Protein AF-A0A8D8CRL9-F1 (afdb_monomer_lite)

Foldseek 3Di:
DDDPDWDFAQQPLGGDTADPPFDKDFDDLDPQQCVLSVGPSDHRGIHTCQQFDPVQWDDDPPDDTDGHPPTGRPHDQAAAPPPSHSDPAKDAADQDDDPDPLHHHQVLCCVQPVDHDDCVVVVHGRIHHPVRSVVSVVSSVVVVVVVVVVVVVVVVVVVVVVVVVVVVVVVVVPDPPVPPPPDDDDDDDDDDDDDDDDDDDDDDDDDDDDWDDDPQKTWPDWDDDDVQWIWTWIARPVVRDIDIDIDGRPPPPPDPDDDDDDDPDDDPPPDDDDDDPDDDDDD

Radius of gyration: 38.9 Å; chains: 1; bounding box: 100×61×105 Å

Organism: Culex pipiens (NCBI:txid7175)

Structure (mmCIF, N/CA/C/O backbone):
data_AF-A0A8D8CRL9-F1
#
_entry.id   AF-A0A8D8CRL9-F1
#
loop_
_atom_site.group_PDB
_atom_site.id
_atom_site.type_symbol
_atom_site.label_atom_id
_atom_site.label_alt_id
_atom_site.label_comp_id
_atom_site.label_asym_id
_atom_site.label_entity_id
_atom_site.label_seq_id
_atom_site.pdbx_PDB_ins_code
_atom_site.Cartn_x
_atom_site.Cartn_y
_atom_site.Cartn_z
_atom_site.occupancy
_atom_site.B_iso_or_equiv
_atom_site.auth_seq_id
_atom_site.auth_comp_id
_atom_site.auth_asym_id
_atom_site.auth_atom_id
_atom_site.pdbx_PDB_model_num
ATOM 1 N N . MET A 1 1 ? 20.852 28.873 -11.846 1.00 48.50 1 MET A N 1
ATOM 2 C CA . MET A 1 1 ? 20.524 27.484 -11.454 1.00 48.50 1 MET A CA 1
ATOM 3 C C . MET A 1 1 ? 19.866 26.804 -12.644 1.00 48.50 1 MET A C 1
ATOM 5 O O . MET A 1 1 ? 18.730 27.129 -12.959 1.00 48.50 1 MET A O 1
ATOM 9 N N . GLU A 1 2 ? 20.579 25.937 -13.364 1.00 50.44 2 GLU A N 1
ATOM 10 C CA . GLU A 1 2 ? 19.983 25.173 -14.468 1.00 50.44 2 GLU A CA 1
ATOM 11 C C . GLU A 1 2 ? 19.022 24.119 -13.910 1.00 50.44 2 GLU A C 1
ATOM 13 O O . GLU A 1 2 ? 19.414 23.243 -13.135 1.00 50.44 2 GLU A O 1
ATOM 18 N N . SER A 1 3 ? 17.752 24.206 -14.303 1.00 54.75 3 SER A N 1
ATOM 19 C CA . SER A 1 3 ? 16.759 23.170 -14.030 1.00 54.75 3 SER A CA 1
ATOM 20 C C . SER A 1 3 ? 17.184 21.883 -14.742 1.00 54.75 3 SER A C 1
ATOM 22 O O . SER A 1 3 ? 17.096 21.773 -15.967 1.00 54.75 3 SER A O 1
ATOM 24 N N . LYS A 1 4 ? 17.693 20.904 -13.982 1.00 71.19 4 LYS A N 1
ATOM 25 C CA . LYS A 1 4 ? 17.972 19.562 -14.503 1.00 71.19 4 LYS A CA 1
ATOM 26 C C . LYS A 1 4 ? 16.639 18.933 -14.905 1.00 71.19 4 LYS A C 1
ATOM 28 O O . LYS A 1 4 ? 15.893 18.462 -14.052 1.00 71.19 4 LYS A O 1
ATOM 33 N N . LYS A 1 5 ? 16.343 18.920 -16.208 1.00 77.75 5 LYS A N 1
ATOM 34 C CA . LYS A 1 5 ? 15.231 18.139 -16.757 1.00 77.75 5 LYS A CA 1
ATOM 35 C C . LYS A 1 5 ? 15.506 16.660 -16.493 1.00 77.75 5 LYS A C 1
ATOM 37 O O . LYS A 1 5 ? 16.460 16.097 -17.027 1.00 77.75 5 LYS A O 1
ATOM 42 N N . TRP A 1 6 ? 14.688 16.059 -15.641 1.00 81.12 6 TRP A N 1
ATOM 43 C CA . TRP A 1 6 ? 14.705 14.625 -15.389 1.00 81.12 6 TRP A CA 1
ATOM 44 C C . TRP A 1 6 ? 13.990 13.902 -16.527 1.00 81.12 6 TRP A C 1
ATOM 46 O O . TRP A 1 6 ? 12.922 14.329 -16.966 1.00 81.12 6 TRP A O 1
ATOM 56 N N . LEU A 1 7 ? 14.590 12.814 -17.004 1.00 88.50 7 LEU A N 1
ATOM 57 C CA . LEU A 1 7 ? 13.955 11.908 -17.950 1.00 88.50 7 LEU A CA 1
ATOM 58 C C . LEU A 1 7 ? 13.177 10.860 -17.148 1.00 88.50 7 LEU A C 1
ATOM 60 O O . LEU A 1 7 ? 13.727 10.278 -16.216 1.00 88.50 7 LEU A O 1
ATOM 64 N N . TYR A 1 8 ? 11.914 10.619 -17.488 1.00 88.06 8 TYR A N 1
ATOM 65 C CA . TYR A 1 8 ? 11.072 9.635 -16.803 1.00 88.06 8 TYR A CA 1
ATOM 66 C C . TYR A 1 8 ? 10.771 8.455 -17.717 1.00 88.06 8 TYR A C 1
ATOM 68 O O . TYR A 1 8 ? 10.647 8.615 -18.931 1.00 88.06 8 TYR A O 1
ATOM 76 N N . CYS A 1 9 ? 10.665 7.268 -17.121 1.00 89.38 9 CYS A N 1
ATOM 77 C CA . CYS A 1 9 ? 10.217 6.085 -17.838 1.00 89.38 9 CYS A CA 1
ATOM 78 C C . CYS A 1 9 ? 8.745 6.234 -18.236 1.00 89.38 9 CYS A C 1
ATOM 80 O O . CYS A 1 9 ? 7.920 6.705 -17.461 1.00 89.38 9 CYS A O 1
ATOM 82 N N . SER A 1 10 ? 8.420 5.789 -19.440 1.00 89.38 10 SER A N 1
ATOM 83 C CA . SER A 1 10 ? 7.088 5.882 -20.027 1.00 89.38 10 SER A CA 1
ATOM 84 C C . SER A 1 10 ? 6.162 4.718 -19.678 1.00 89.38 10 SER A C 1
ATOM 86 O O . SER A 1 10 ? 5.004 4.717 -20.087 1.00 89.38 10 SER A O 1
ATOM 88 N N . ALA A 1 11 ? 6.647 3.703 -18.962 1.00 87.62 11 ALA A N 1
ATOM 89 C CA . ALA A 1 11 ? 5.781 2.641 -18.466 1.00 87.62 11 ALA A CA 1
ATOM 90 C C . ALA A 1 11 ? 4.855 3.205 -17.382 1.00 87.62 11 ALA A C 1
ATOM 92 O O . ALA A 1 11 ? 5.337 3.858 -16.458 1.00 87.62 11 ALA A O 1
ATOM 93 N N . SER A 1 12 ? 3.551 2.919 -17.436 1.00 82.81 12 SER A N 1
ATOM 94 C CA . SER A 1 12 ? 2.577 3.513 -16.496 1.00 82.81 12 SER A CA 1
ATOM 95 C C . SER A 1 12 ? 2.884 3.205 -15.031 1.00 82.81 12 SER A C 1
ATOM 97 O O . SER A 1 12 ? 2.643 4.026 -14.148 1.00 82.81 12 SER A O 1
ATOM 99 N N . MET A 1 13 ? 3.475 2.037 -14.775 1.00 78.31 13 MET A N 1
ATOM 100 C CA . MET A 1 13 ? 3.873 1.592 -13.442 1.00 78.31 13 MET A CA 1
ATOM 101 C C . MET A 1 13 ? 5.324 1.954 -13.090 1.00 78.31 13 MET A C 1
ATOM 103 O O . MET A 1 13 ? 5.807 1.515 -12.053 1.00 78.31 13 MET A O 1
ATOM 107 N N . CYS A 1 14 ? 6.050 2.724 -13.912 1.00 84.31 14 CYS A N 1
ATOM 108 C CA . CYS A 1 14 ? 7.427 3.157 -13.648 1.00 84.31 14 CYS A CA 1
ATOM 109 C C . CYS A 1 14 ? 7.501 4.665 -13.395 1.00 84.31 14 CYS A C 1
ATOM 111 O O . CYS A 1 14 ? 7.662 5.453 -14.319 1.00 84.31 14 CYS A O 1
ATOM 113 N N . LYS A 1 15 ? 7.463 5.071 -12.126 1.00 80.12 15 LYS A N 1
ATOM 114 C CA . LYS A 1 15 ? 7.593 6.477 -11.720 1.00 80.12 15 LYS A CA 1
ATOM 115 C C . LYS A 1 15 ? 9.037 6.894 -11.455 1.00 80.12 15 LYS A C 1
ATOM 117 O O . LYS A 1 15 ? 9.296 8.060 -11.168 1.00 80.12 15 LYS A O 1
ATOM 122 N N . LEU A 1 16 ? 9.981 5.955 -11.526 1.00 78.00 16 LEU A N 1
ATOM 123 C CA . LEU A 1 16 ? 11.372 6.256 -11.229 1.00 78.00 16 LEU A CA 1
ATOM 124 C C . LEU A 1 16 ? 12.002 7.114 -12.339 1.00 78.00 16 LEU A C 1
ATOM 126 O O . LEU A 1 16 ? 11.874 6.775 -13.522 1.00 78.00 16 LEU A O 1
ATOM 130 N N . PRO A 1 17 ? 12.721 8.191 -11.969 1.00 85.75 17 PRO A N 1
ATOM 131 C CA . PRO A 1 17 ? 13.506 8.949 -12.925 1.00 85.75 17 PRO A CA 1
ATOM 132 C C . PRO A 1 17 ? 14.644 8.075 -13.461 1.00 85.75 17 PRO A C 1
ATOM 134 O O . PRO A 1 17 ? 15.244 7.285 -12.727 1.00 85.75 17 PRO A O 1
ATOM 137 N N . ILE A 1 18 ? 14.938 8.244 -14.744 1.00 88.75 18 ILE A N 1
ATOM 138 C CA . ILE A 1 18 ? 16.094 7.660 -15.415 1.00 88.75 18 ILE A CA 1
ATOM 139 C C . ILE A 1 18 ? 17.286 8.561 -15.102 1.00 88.75 18 ILE A C 1
ATOM 141 O O . ILE A 1 18 ? 17.303 9.744 -15.465 1.00 88.75 18 ILE A O 1
ATOM 145 N N . ARG A 1 19 ? 18.273 8.021 -14.385 1.00 88.06 19 ARG A N 1
ATOM 146 C CA . ARG A 1 19 ? 19.494 8.766 -14.048 1.00 88.06 19 ARG A CA 1
ATOM 147 C C . ARG A 1 19 ? 20.390 8.925 -15.280 1.00 88.06 19 ARG A C 1
ATOM 149 O O . ARG A 1 19 ? 20.249 8.204 -16.262 1.00 88.06 19 ARG A O 1
ATOM 156 N N . LYS A 1 20 ? 21.326 9.880 -15.242 1.00 85.44 20 LYS A N 1
ATOM 157 C CA . LYS A 1 20 ? 22.217 10.177 -16.386 1.00 85.44 20 LYS A CA 1
ATOM 158 C C . LYS A 1 20 ? 23.104 8.992 -16.790 1.00 85.44 20 LYS A C 1
ATOM 160 O O . LYS A 1 20 ? 23.492 8.900 -17.947 1.00 85.44 20 LYS A O 1
ATOM 165 N N . ASP A 1 21 ? 23.432 8.135 -15.836 1.00 87.38 21 ASP A N 1
ATOM 166 C CA . ASP A 1 21 ? 24.252 6.930 -15.962 1.00 87.38 21 ASP A CA 1
ATOM 167 C C . ASP A 1 21 ? 23.430 5.665 -16.259 1.00 87.38 21 ASP A C 1
ATOM 169 O O . ASP A 1 21 ? 23.991 4.609 -16.546 1.00 87.38 21 ASP A O 1
ATOM 173 N N . GLU A 1 22 ? 22.099 5.755 -16.227 1.00 88.19 22 GLU A N 1
ATOM 174 C CA . GLU A 1 22 ? 21.230 4.611 -16.461 1.00 88.19 22 GLU A CA 1
ATOM 175 C C . GLU A 1 22 ? 20.914 4.425 -17.941 1.00 88.19 22 GLU A C 1
ATOM 177 O O . GLU A 1 22 ? 20.589 5.361 -18.675 1.00 88.19 22 GLU A O 1
ATOM 182 N N . GLN A 1 23 ? 20.928 3.165 -18.373 1.00 90.75 23 GLN A N 1
ATOM 183 C CA . GLN A 1 23 ? 20.460 2.816 -19.703 1.00 90.75 23 GLN A CA 1
ATOM 184 C C . GLN A 1 23 ? 18.940 2.955 -19.806 1.00 90.75 23 GLN A C 1
ATOM 186 O O . GLN A 1 23 ? 18.175 2.550 -18.918 1.00 90.75 23 GLN A O 1
ATOM 191 N N . TYR A 1 24 ? 18.515 3.475 -20.950 1.00 92.56 24 TYR A N 1
ATOM 192 C CA . TYR A 1 24 ? 17.130 3.527 -21.375 1.00 92.56 24 TYR A CA 1
ATOM 193 C C . TYR A 1 24 ? 17.039 3.219 -22.864 1.00 92.56 24 TYR A C 1
ATOM 195 O O . TYR A 1 24 ? 17.984 3.425 -23.627 1.00 92.56 24 TYR A O 1
ATOM 203 N N . HIS A 1 25 ? 15.874 2.738 -23.273 1.00 91.06 25 HIS A N 1
ATOM 204 C CA . HIS A 1 25 ? 15.602 2.316 -24.636 1.00 91.06 25 HIS A CA 1
ATOM 205 C C . HIS A 1 25 ? 14.444 3.129 -25.177 1.00 91.06 25 HIS A C 1
ATOM 207 O O . HIS A 1 25 ? 13.452 3.351 -24.481 1.00 91.06 25 HIS A O 1
ATOM 213 N N . ARG A 1 26 ? 14.560 3.592 -26.421 1.00 88.25 26 ARG A N 1
ATOM 214 C CA . ARG A 1 26 ? 13.427 4.239 -27.081 1.00 88.25 26 ARG A CA 1
ATOM 215 C C . ARG A 1 26 ? 12.341 3.203 -27.309 1.00 88.25 26 ARG A C 1
ATOM 217 O O . ARG A 1 26 ? 12.612 2.096 -27.773 1.00 88.25 26 ARG A O 1
ATOM 224 N N . PHE A 1 27 ? 11.125 3.589 -26.968 1.00 78.25 27 PHE A N 1
ATOM 225 C CA . PHE A 1 27 ? 9.940 2.789 -27.167 1.00 78.25 27 PHE A CA 1
ATOM 226 C C . PHE A 1 27 ? 9.801 2.472 -28.658 1.00 78.25 27 PHE A C 1
ATOM 228 O O . PHE A 1 27 ? 9.584 3.363 -29.479 1.00 78.25 27 PHE A O 1
ATOM 235 N N . CYS A 1 28 ? 9.976 1.203 -29.027 1.00 71.38 28 CYS A N 1
ATOM 236 C CA . CYS A 1 28 ? 9.581 0.741 -30.349 1.00 71.38 28 CYS A CA 1
ATOM 237 C C . CYS A 1 28 ? 8.078 0.468 -30.277 1.00 71.38 28 CYS A C 1
ATOM 239 O O . CYS A 1 28 ? 7.641 -0.215 -29.355 1.00 71.38 28 CYS A O 1
ATOM 241 N N . ASN A 1 29 ? 7.288 1.037 -31.190 1.00 65.94 29 ASN A N 1
ATOM 242 C CA . ASN A 1 29 ? 5.818 1.029 -31.150 1.00 65.94 29 ASN A CA 1
ATOM 243 C C . ASN A 1 29 ? 5.208 -0.362 -31.455 1.00 65.94 29 ASN A C 1
ATOM 245 O O . ASN A 1 29 ? 4.293 -0.508 -32.258 1.00 65.94 29 ASN A O 1
ATOM 249 N N . LYS A 1 30 ? 5.785 -1.419 -30.878 1.00 77.25 30 LYS A N 1
ATOM 250 C CA . LYS A 1 30 ? 5.321 -2.798 -30.956 1.00 77.25 30 LYS A CA 1
ATOM 251 C C . LYS A 1 30 ? 4.190 -2.959 -29.946 1.00 77.25 30 LYS A C 1
ATOM 253 O O . LYS A 1 30 ? 4.385 -2.666 -28.766 1.00 77.25 30 LYS A O 1
ATOM 258 N N . THR A 1 31 ? 3.053 -3.494 -30.382 1.00 82.81 31 THR A N 1
ATOM 259 C CA . THR A 1 31 ? 1.878 -3.785 -29.536 1.00 82.81 31 THR A CA 1
ATOM 260 C C . THR A 1 31 ? 2.259 -4.504 -28.241 1.00 82.81 31 THR A C 1
ATOM 262 O O . THR A 1 31 ? 1.900 -4.070 -27.155 1.00 82.81 31 THR A O 1
ATOM 265 N N . THR A 1 32 ? 3.158 -5.487 -28.324 1.00 86.38 32 THR A N 1
ATOM 266 C CA . THR A 1 32 ? 3.655 -6.233 -27.157 1.00 86.38 32 THR A CA 1
ATOM 267 C C . THR A 1 32 ? 4.341 -5.371 -26.090 1.00 86.38 32 THR A C 1
ATOM 269 O O . THR A 1 32 ? 4.327 -5.729 -24.916 1.00 86.38 32 THR A O 1
ATOM 272 N N . TRP A 1 33 ? 5.000 -4.270 -26.471 1.00 88.62 33 TRP A N 1
ATOM 273 C CA . TRP A 1 33 ? 5.615 -3.349 -25.507 1.00 88.62 33 TRP A CA 1
ATOM 274 C C . TRP A 1 33 ? 4.557 -2.463 -24.852 1.00 88.62 33 TRP A C 1
ATOM 276 O O . TRP A 1 33 ? 4.604 -2.291 -23.635 1.00 88.62 33 TRP A O 1
ATOM 286 N N . ILE A 1 34 ? 3.600 -1.954 -25.638 1.00 85.44 34 ILE A N 1
ATOM 287 C CA . ILE A 1 34 ? 2.456 -1.171 -25.144 1.00 85.44 34 ILE A CA 1
ATOM 288 C C . ILE A 1 34 ? 1.702 -1.984 -24.095 1.00 85.44 34 ILE A C 1
ATOM 290 O O . ILE A 1 34 ? 1.557 -1.523 -22.964 1.00 85.44 34 ILE A O 1
ATOM 294 N N . ASP A 1 35 ? 1.333 -3.219 -24.432 1.00 83.88 35 ASP A N 1
ATOM 295 C CA . ASP A 1 35 ? 0.545 -4.095 -23.564 1.00 83.88 35 ASP A CA 1
ATOM 296 C C . ASP A 1 35 ? 1.269 -4.389 -22.246 1.00 83.88 35 ASP A C 1
ATOM 298 O O . ASP A 1 35 ? 0.694 -4.291 -21.160 1.00 83.88 35 ASP A O 1
ATOM 302 N N . ARG A 1 36 ? 2.565 -4.722 -22.315 1.00 85.50 36 ARG A N 1
ATOM 303 C CA . ARG A 1 36 ? 3.337 -5.111 -21.126 1.00 85.50 36 ARG A CA 1
ATOM 304 C C . ARG A 1 36 ? 3.724 -3.939 -20.234 1.00 85.50 36 ARG A C 1
ATOM 306 O O . ARG A 1 36 ? 3.807 -4.110 -19.020 1.00 85.50 36 ARG A O 1
ATOM 313 N N . LEU A 1 37 ? 3.967 -2.768 -20.812 1.00 86.06 37 LEU A N 1
ATOM 314 C CA . LEU A 1 37 ? 4.302 -1.555 -20.061 1.00 86.06 37 LEU A CA 1
ATOM 315 C C . LEU A 1 37 ? 3.057 -0.765 -19.659 1.00 86.06 37 LEU A C 1
ATOM 317 O O . LEU A 1 37 ? 3.179 0.190 -18.886 1.00 86.06 37 LEU A O 1
ATOM 321 N N . ARG A 1 38 ? 1.883 -1.153 -20.186 1.00 84.62 38 ARG A N 1
ATOM 322 C CA . ARG A 1 38 ? 0.629 -0.398 -20.110 1.00 84.62 38 ARG A CA 1
ATOM 323 C C . ARG A 1 38 ? 0.883 1.077 -20.438 1.00 84.62 38 ARG A C 1
ATOM 325 O O . ARG A 1 38 ? 0.519 1.954 -19.659 1.00 84.62 38 ARG A O 1
ATOM 332 N N . ALA A 1 39 ? 1.640 1.320 -21.506 1.00 83.06 39 ALA A N 1
ATOM 333 C CA . ALA A 1 39 ? 1.967 2.662 -21.976 1.00 83.06 39 ALA A CA 1
ATOM 334 C C . ALA A 1 39 ? 0.825 3.199 -22.853 1.00 83.06 39 ALA A C 1
ATOM 336 O O . ALA A 1 39 ? 0.030 2.429 -23.382 1.00 83.06 39 ALA A O 1
ATOM 337 N N . ASP A 1 40 ? 0.760 4.513 -23.027 1.00 78.06 40 ASP A N 1
ATOM 338 C CA . ASP A 1 40 ? -0.203 5.197 -23.901 1.00 78.06 40 ASP A CA 1
ATOM 339 C C . ASP A 1 40 ? 0.104 5.024 -25.404 1.00 78.06 40 ASP A C 1
ATOM 341 O O . ASP A 1 40 ? -0.748 5.289 -26.245 1.00 78.06 40 ASP A O 1
ATOM 345 N N . GLY A 1 41 ? 1.309 4.552 -25.747 1.00 70.88 41 GLY A N 1
ATOM 346 C CA . GLY A 1 41 ? 1.723 4.266 -27.125 1.00 70.88 41 GLY A CA 1
ATOM 347 C C . GLY A 1 41 ? 2.160 5.499 -27.921 1.00 70.88 41 GLY A C 1
ATOM 348 O O . GLY A 1 41 ? 2.376 5.405 -29.131 1.00 70.88 41 GLY A O 1
ATOM 349 N N . SER A 1 42 ? 2.319 6.650 -27.266 1.00 75.31 42 SER A N 1
ATOM 350 C CA . SER A 1 42 ? 2.734 7.882 -27.931 1.00 75.31 42 SER A CA 1
ATOM 351 C C . SER A 1 42 ? 4.200 7.802 -28.402 1.00 75.31 42 SER A C 1
ATOM 353 O O . SER A 1 42 ? 5.055 7.125 -27.818 1.00 75.31 42 SER A O 1
ATOM 355 N N . ALA A 1 43 ? 4.519 8.479 -29.510 1.00 68.00 43 ALA A N 1
ATOM 356 C CA . ALA A 1 43 ? 5.862 8.458 -30.091 1.00 68.00 43 ALA A CA 1
ATOM 357 C C . ALA A 1 43 ? 6.884 9.201 -29.208 1.00 68.00 43 ALA A C 1
ATOM 359 O O . ALA A 1 43 ? 6.571 10.209 -28.583 1.00 68.00 43 ALA A O 1
ATOM 360 N N . GLY A 1 44 ? 8.136 8.728 -29.184 1.00 72.69 44 GLY A N 1
ATOM 361 C CA . GLY A 1 44 ? 9.226 9.372 -28.432 1.00 72.69 44 GLY A CA 1
ATOM 362 C C . GLY A 1 44 ? 9.349 8.947 -26.965 1.00 72.69 44 GLY A C 1
ATOM 363 O O . GLY A 1 44 ? 10.220 9.448 -26.256 1.00 72.69 44 GLY A O 1
ATOM 364 N N . HIS A 1 45 ? 8.530 7.993 -26.528 1.00 84.56 45 HIS A N 1
ATOM 365 C CA . HIS A 1 45 ? 8.563 7.431 -25.183 1.00 84.56 45 HIS A CA 1
ATOM 366 C C . HIS A 1 45 ? 9.872 6.660 -24.938 1.00 84.56 45 HIS A C 1
ATOM 368 O O . HIS A 1 45 ? 10.481 6.106 -25.860 1.00 84.56 45 HIS A O 1
ATOM 374 N N . VAL A 1 46 ? 10.337 6.639 -23.691 1.00 90.31 46 VAL A N 1
ATOM 375 C CA . VAL A 1 46 ? 11.571 5.955 -23.280 1.00 90.31 46 VAL A CA 1
ATOM 376 C C . VAL A 1 46 ? 11.276 4.993 -22.144 1.00 90.31 46 VAL A C 1
ATOM 378 O O . VAL A 1 46 ? 10.482 5.275 -21.255 1.00 90.31 46 VAL A O 1
ATOM 381 N N . VAL A 1 47 ? 11.925 3.838 -22.159 1.00 90.44 47 VAL A N 1
ATOM 382 C CA . VAL A 1 47 ? 11.726 2.782 -21.166 1.00 90.44 47 VAL A CA 1
ATOM 383 C C . VAL A 1 47 ? 13.053 2.519 -20.479 1.00 90.44 47 VAL A C 1
ATOM 385 O O . VAL A 1 47 ? 14.066 2.309 -21.146 1.00 90.44 47 VAL A O 1
ATOM 388 N N . CYS A 1 48 ? 13.074 2.542 -19.150 1.00 91.12 48 CYS A N 1
ATOM 389 C CA . CYS A 1 48 ? 14.294 2.263 -18.401 1.00 91.12 48 CYS A CA 1
ATOM 390 C C . CYS A 1 48 ? 14.693 0.782 -18.528 1.00 91.12 48 CYS A C 1
ATOM 392 O O . CYS A 1 48 ? 13.853 -0.102 -18.712 1.00 91.12 48 CYS A O 1
ATOM 394 N N . HIS A 1 49 ? 15.989 0.496 -18.400 1.00 91.88 49 HIS A N 1
ATOM 395 C CA . HIS A 1 49 ? 16.526 -0.866 -18.496 1.00 91.88 49 HIS A CA 1
ATOM 396 C C . HIS A 1 49 ? 15.906 -1.865 -17.497 1.00 91.88 49 HIS A C 1
ATOM 398 O O . HIS A 1 49 ? 15.909 -3.061 -17.776 1.00 91.88 49 HIS A O 1
ATOM 404 N N . ARG A 1 50 ? 15.327 -1.387 -16.382 1.00 89.69 50 ARG A N 1
ATOM 405 C CA . ARG A 1 50 ? 14.720 -2.191 -15.298 1.00 89.69 50 ARG A CA 1
ATOM 406 C C . ARG A 1 50 ? 13.485 -2.998 -15.716 1.00 89.69 50 ARG A C 1
ATOM 408 O O . ARG A 1 50 ? 12.982 -3.797 -14.937 1.00 89.69 50 ARG A O 1
ATOM 415 N N . HIS A 1 51 ? 12.970 -2.765 -16.918 1.00 90.75 51 HIS A N 1
ATOM 416 C CA . HIS A 1 51 ? 11.873 -3.543 -17.491 1.00 90.75 51 HIS A CA 1
ATOM 417 C C . HIS A 1 51 ? 12.337 -4.785 -18.260 1.00 90.75 51 HIS A C 1
ATOM 419 O O . HIS A 1 51 ? 11.499 -5.568 -18.708 1.00 90.75 51 HIS A O 1
ATOM 425 N N . PHE A 1 52 ? 13.647 -4.973 -18.424 1.00 92.19 52 PHE A N 1
ATOM 426 C CA . PHE A 1 52 ? 14.225 -6.018 -19.261 1.00 92.19 52 PHE A CA 1
ATOM 427 C C . PHE A 1 52 ? 15.193 -6.870 -18.449 1.00 92.19 52 PHE A C 1
ATOM 429 O O . PHE A 1 52 ? 16.098 -6.354 -17.794 1.00 92.19 52 PHE A O 1
ATOM 436 N N . SER A 1 53 ? 15.044 -8.188 -18.528 1.00 92.06 53 SER A N 1
ATOM 437 C CA . SER A 1 53 ? 15.951 -9.116 -17.875 1.00 92.06 53 SER A CA 1
ATOM 438 C C . SER A 1 53 ? 17.340 -9.058 -18.516 1.00 92.06 53 SER A C 1
ATOM 440 O O . SER A 1 53 ? 17.463 -8.801 -19.719 1.00 92.06 53 SER A O 1
ATOM 442 N N . PRO A 1 54 ? 18.410 -9.364 -17.758 1.00 91.81 54 PRO A N 1
ATOM 443 C CA . PRO A 1 54 ? 19.772 -9.376 -18.295 1.00 91.81 54 PRO A CA 1
ATOM 444 C C . PRO A 1 54 ? 19.931 -10.274 -19.531 1.00 91.81 54 PRO A C 1
ATOM 446 O O . PRO A 1 54 ? 20.726 -9.982 -20.421 1.00 91.81 54 PRO A O 1
ATOM 449 N N . SER A 1 55 ? 19.118 -11.333 -19.633 1.00 94.12 55 SER A N 1
ATOM 450 C CA . SER A 1 55 ? 19.109 -12.265 -20.765 1.00 94.12 55 SER A CA 1
ATOM 451 C C . SER A 1 55 ? 18.704 -11.619 -22.098 1.00 94.12 55 SER A C 1
ATOM 453 O O . SER A 1 55 ? 18.997 -12.164 -23.167 1.00 94.12 55 SER A O 1
ATOM 455 N N . GLN A 1 56 ? 18.056 -10.452 -22.061 1.00 94.44 56 GLN A N 1
ATOM 456 C CA . GLN A 1 56 ? 17.619 -9.713 -23.244 1.00 94.44 56 GLN A CA 1
ATOM 457 C C . GLN A 1 56 ? 18.673 -8.754 -23.798 1.00 94.44 56 GLN A C 1
ATOM 459 O O . GLN A 1 56 ? 18.436 -8.110 -24.821 1.00 94.44 56 GLN A O 1
ATOM 464 N N . TYR A 1 57 ? 19.841 -8.681 -23.165 1.00 94.62 57 TYR A N 1
ATOM 465 C CA . TYR A 1 57 ? 20.946 -7.850 -23.614 1.00 94.62 57 TYR A CA 1
ATOM 466 C C . TYR A 1 57 ? 21.995 -8.672 -24.365 1.00 94.62 57 TYR A C 1
ATOM 468 O O . TYR A 1 57 ? 22.246 -9.843 -24.081 1.00 94.62 57 TYR A O 1
ATOM 476 N N . ILE A 1 58 ? 22.613 -8.036 -25.354 1.00 93.38 58 ILE A N 1
ATOM 477 C CA . ILE A 1 58 ? 23.832 -8.481 -26.015 1.00 93.38 58 ILE A CA 1
ATOM 478 C C . ILE A 1 58 ? 24.982 -7.812 -25.266 1.00 93.38 58 ILE A C 1
ATOM 480 O O . ILE A 1 58 ? 25.161 -6.595 -25.350 1.00 93.38 58 ILE A O 1
ATOM 484 N N . ILE A 1 59 ? 25.735 -8.611 -24.515 1.00 90.38 59 ILE A N 1
ATOM 485 C CA . ILE A 1 59 ? 26.891 -8.154 -23.745 1.00 90.38 59 ILE A CA 1
ATOM 486 C C . ILE A 1 59 ? 28.142 -8.450 -24.573 1.00 90.38 59 ILE A C 1
ATOM 488 O O . ILE A 1 59 ? 28.445 -9.609 -24.856 1.00 90.38 59 ILE A O 1
ATOM 492 N N . LYS A 1 60 ? 28.862 -7.403 -24.975 1.00 90.75 60 LYS A N 1
ATOM 493 C CA . LYS A 1 60 ? 30.183 -7.506 -25.609 1.00 90.75 60 LYS A CA 1
ATOM 494 C C . LYS A 1 60 ? 31.235 -6.964 -24.644 1.00 90.75 60 LYS A C 1
ATOM 496 O O . LYS A 1 60 ? 30.945 -6.052 -23.872 1.00 90.75 60 LYS A O 1
ATOM 501 N N . ARG A 1 61 ? 32.454 -7.519 -24.666 1.00 87.56 61 ARG A N 1
ATOM 502 C CA . ARG A 1 61 ? 33.561 -7.012 -23.832 1.00 87.56 61 ARG A CA 1
ATOM 503 C C . ARG A 1 61 ? 33.805 -5.531 -24.155 1.00 87.56 61 ARG A C 1
ATOM 505 O O . ARG A 1 61 ? 33.956 -5.193 -25.322 1.00 87.56 61 ARG A O 1
ATOM 512 N N . ASN A 1 62 ? 33.857 -4.690 -23.120 1.00 85.06 62 ASN A N 1
ATOM 513 C CA . ASN A 1 62 ? 34.119 -3.243 -23.178 1.00 85.06 62 ASN A CA 1
ATOM 514 C C . ASN A 1 62 ? 33.061 -2.376 -23.891 1.00 85.06 62 ASN A C 1
ATOM 516 O O . ASN A 1 62 ? 33.311 -1.196 -24.123 1.00 85.06 62 ASN A O 1
ATOM 520 N N . GLU A 1 63 ? 31.878 -2.910 -24.207 1.00 86.94 63 GLU A N 1
ATOM 521 C CA . GLU A 1 63 ? 30.764 -2.118 -24.741 1.00 86.94 63 GLU A CA 1
ATOM 522 C C . GLU A 1 63 ? 29.597 -2.060 -23.752 1.00 86.94 63 GLU A C 1
ATOM 524 O O . GLU A 1 63 ? 29.347 -2.995 -22.988 1.00 86.94 63 GLU A O 1
ATOM 529 N N . ASN A 1 64 ? 28.827 -0.973 -23.820 1.00 85.88 64 ASN A N 1
ATOM 530 C CA . ASN A 1 64 ? 27.552 -0.884 -23.121 1.00 85.88 64 ASN A CA 1
ATOM 531 C C . ASN A 1 64 ? 26.594 -1.981 -23.622 1.00 85.88 64 ASN A C 1
ATOM 533 O O . ASN A 1 64 ? 26.443 -2.130 -24.840 1.00 85.88 64 ASN A O 1
ATOM 537 N N . PRO A 1 65 ? 25.913 -2.712 -22.716 1.00 90.44 65 PRO A N 1
ATOM 538 C CA . PRO A 1 65 ? 24.897 -3.690 -23.087 1.00 90.44 65 PRO A CA 1
ATOM 539 C C . PRO A 1 65 ? 23.899 -3.119 -24.100 1.00 90.44 65 PRO A C 1
ATOM 541 O O . PRO A 1 65 ? 23.323 -2.055 -23.877 1.00 90.44 65 PRO A O 1
ATOM 544 N N . LYS A 1 66 ? 23.685 -3.825 -25.215 1.00 92.50 66 LYS A N 1
ATOM 545 C CA . LYS A 1 66 ? 22.684 -3.448 -26.227 1.00 92.50 66 LYS A CA 1
ATOM 546 C C . LYS A 1 66 ? 21.474 -4.356 -26.116 1.00 92.50 66 LYS A C 1
ATOM 548 O O . LYS A 1 66 ? 21.623 -5.574 -26.096 1.00 92.50 66 LYS A O 1
ATOM 553 N N . LEU A 1 67 ? 20.279 -3.780 -26.062 1.00 93.06 67 LEU A N 1
ATOM 554 C CA . LEU A 1 67 ? 19.044 -4.557 -26.025 1.00 93.06 67 LEU A CA 1
ATOM 555 C C . LEU A 1 67 ? 18.859 -5.326 -27.349 1.00 93.06 67 LEU A C 1
ATOM 557 O O . LEU A 1 67 ? 19.073 -4.767 -28.425 1.00 93.06 67 LEU A O 1
ATOM 561 N N . LYS A 1 68 ? 18.489 -6.612 -27.288 1.00 93.19 68 LYS A N 1
ATOM 562 C CA . LYS A 1 68 ? 18.223 -7.436 -28.483 1.00 93.19 68 LYS A CA 1
ATOM 563 C C . LYS A 1 68 ? 17.056 -6.858 -29.301 1.00 93.19 68 LYS A C 1
ATOM 565 O O . LYS A 1 68 ? 16.086 -6.356 -28.742 1.00 93.19 68 LYS A O 1
ATOM 570 N N . ASN A 1 69 ? 17.078 -7.016 -30.627 1.00 89.25 69 ASN A N 1
ATOM 571 C CA . ASN A 1 69 ? 16.022 -6.500 -31.522 1.00 89.25 69 ASN A CA 1
ATOM 572 C C . ASN A 1 69 ? 14.625 -7.098 -31.255 1.00 89.25 69 ASN A C 1
ATOM 574 O O . ASN A 1 69 ? 13.603 -6.476 -31.560 1.00 89.25 69 ASN A O 1
ATOM 578 N N . ASN A 1 70 ? 14.577 -8.310 -30.703 1.00 90.31 70 ASN A N 1
ATOM 579 C CA . ASN A 1 70 ? 13.364 -9.027 -30.310 1.00 90.31 70 ASN A CA 1
ATOM 580 C C . ASN A 1 70 ? 13.091 -8.973 -28.796 1.00 90.31 70 ASN A C 1
ATOM 582 O O . ASN A 1 70 ? 12.229 -9.704 -28.316 1.00 90.31 70 ASN A O 1
ATOM 586 N N . ALA A 1 71 ? 13.816 -8.137 -28.048 1.00 91.81 71 ALA A N 1
ATOM 587 C CA . ALA A 1 71 ? 13.571 -7.938 -26.628 1.00 91.81 71 ALA A CA 1
ATOM 588 C C . ALA A 1 71 ? 12.148 -7.426 -26.378 1.00 91.81 71 ALA A C 1
ATOM 590 O O . ALA A 1 71 ? 11.584 -6.653 -27.163 1.00 91.81 71 ALA A O 1
ATOM 591 N N . VAL A 1 72 ? 11.581 -7.854 -25.257 1.00 92.00 72 VAL A N 1
ATOM 592 C CA . VAL A 1 72 ? 10.251 -7.467 -24.792 1.00 92.00 72 VAL A CA 1
ATOM 593 C C . VAL A 1 72 ? 10.314 -7.235 -23.290 1.00 92.00 72 VAL A C 1
ATOM 595 O O . VAL A 1 72 ? 10.923 -8.048 -22.604 1.00 92.00 72 VAL A O 1
ATOM 598 N N . PRO A 1 73 ? 9.664 -6.196 -22.748 1.00 90.25 73 PRO A N 1
ATOM 599 C CA . PRO A 1 73 ? 9.610 -5.981 -21.310 1.00 90.25 73 PRO A CA 1
ATOM 600 C C . PRO A 1 73 ? 9.150 -7.255 -20.597 1.00 90.25 73 PRO A C 1
ATOM 602 O O . PRO A 1 73 ? 8.035 -7.722 -20.812 1.00 90.25 73 PRO A O 1
ATOM 605 N N . ASP A 1 74 ? 10.016 -7.893 -19.827 1.00 87.94 74 ASP A N 1
ATOM 606 C CA . ASP A 1 74 ? 9.747 -9.161 -19.141 1.00 87.94 74 ASP A CA 1
ATOM 607 C C . ASP A 1 74 ? 9.890 -9.029 -17.624 1.00 87.94 74 ASP A C 1
ATOM 609 O O . ASP A 1 74 ? 9.419 -9.895 -16.887 1.00 87.94 74 ASP A O 1
ATOM 613 N N . GLN A 1 75 ? 10.448 -7.916 -17.148 1.00 83.75 75 GLN A N 1
ATOM 614 C CA . GLN A 1 75 ? 10.475 -7.577 -15.738 1.00 83.75 75 GLN A CA 1
ATOM 615 C C . GLN A 1 75 ? 9.305 -6.661 -15.389 1.00 83.75 75 GLN A C 1
ATOM 617 O O . GLN A 1 75 ? 9.142 -5.556 -15.916 1.00 83.75 75 GLN A O 1
ATOM 622 N N . ARG A 1 76 ? 8.481 -7.133 -14.451 1.00 73.69 76 ARG A N 1
ATOM 623 C CA . ARG A 1 76 ? 7.494 -6.290 -13.784 1.00 73.69 76 ARG A CA 1
ATOM 624 C C . ARG A 1 76 ? 8.239 -5.436 -12.772 1.00 73.69 76 ARG A C 1
ATOM 626 O O . ARG A 1 76 ? 8.862 -5.976 -11.859 1.00 73.69 76 ARG A O 1
ATOM 633 N N . ILE A 1 77 ? 8.159 -4.119 -12.924 1.00 73.19 77 ILE A N 1
ATOM 634 C CA . ILE A 1 77 ? 8.627 -3.226 -11.874 1.00 73.19 77 ILE A CA 1
ATOM 635 C C . ILE A 1 77 ? 7.745 -3.449 -10.656 1.00 73.19 77 ILE A C 1
ATOM 637 O O . ILE A 1 77 ? 6.524 -3.302 -10.703 1.00 73.19 77 ILE A O 1
ATOM 641 N N . LEU A 1 78 ? 8.396 -3.870 -9.583 1.00 77.50 78 LEU A N 1
ATOM 642 C CA . LEU A 1 78 ? 7.768 -4.071 -8.299 1.00 77.50 78 LEU A CA 1
ATOM 643 C C . LEU A 1 78 ? 7.500 -2.686 -7.701 1.00 77.50 78 LEU A C 1
ATOM 645 O O . LEU A 1 78 ? 8.407 -1.861 -7.605 1.00 77.50 78 LEU A O 1
ATOM 649 N N . CYS A 1 79 ? 6.256 -2.423 -7.323 1.00 83.62 79 CYS A N 1
ATOM 650 C CA . CYS A 1 79 ? 5.868 -1.199 -6.636 1.00 83.62 79 CYS A CA 1
ATOM 651 C C . CYS A 1 79 ? 4.934 -1.53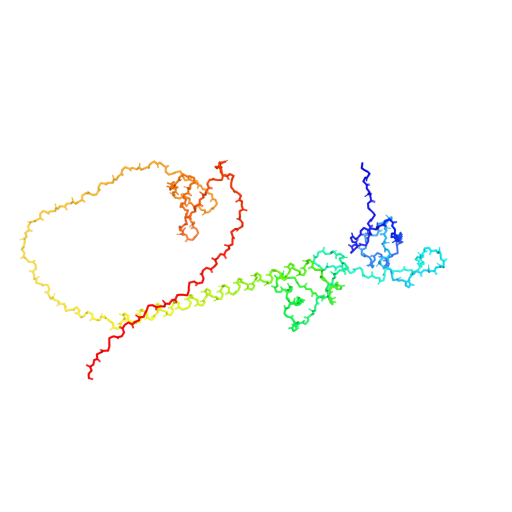0 -5.476 1.00 83.62 79 CYS A C 1
ATOM 653 O O . CYS A 1 79 ? 4.194 -2.517 -5.513 1.00 83.62 79 CYS A O 1
ATOM 655 N N . CYS A 1 80 ? 4.939 -0.675 -4.462 1.00 88.69 80 CYS A N 1
ATOM 656 C CA . CYS A 1 80 ? 4.010 -0.751 -3.353 1.00 88.69 80 CYS A CA 1
ATOM 657 C C . CYS A 1 80 ? 2.577 -0.617 -3.870 1.00 88.69 80 CYS A C 1
ATOM 659 O O . CYS A 1 80 ? 2.251 0.327 -4.591 1.00 88.69 80 CYS A O 1
ATOM 661 N N . ARG A 1 81 ? 1.698 -1.524 -3.447 1.00 87.56 81 ARG A N 1
ATOM 662 C CA . ARG A 1 81 ? 0.292 -1.548 -3.851 1.00 87.56 81 ARG A CA 1
ATOM 663 C C . ARG A 1 81 ? -0.475 -0.282 -3.458 1.00 87.56 81 ARG A C 1
ATOM 665 O O . ARG A 1 81 ? -1.426 0.080 -4.138 1.00 87.56 81 ARG A O 1
ATOM 672 N N . PHE A 1 82 ? -0.064 0.385 -2.382 1.00 90.06 82 PHE A N 1
ATOM 673 C CA . PHE A 1 82 ? -0.830 1.478 -1.774 1.00 90.06 82 PHE A CA 1
ATOM 674 C C . PHE A 1 82 ? -0.367 2.861 -2.226 1.00 90.06 82 PHE A C 1
ATOM 676 O O . PHE A 1 82 ? -1.192 3.713 -2.530 1.00 90.06 82 PHE A O 1
ATOM 683 N N . CYS A 1 83 ? 0.946 3.101 -2.288 1.00 89.62 83 CYS A N 1
ATOM 684 C CA . CYS A 1 83 ? 1.485 4.397 -2.714 1.00 89.62 83 CYS A CA 1
ATOM 685 C C . CYS A 1 83 ? 2.048 4.396 -4.142 1.00 89.62 83 CYS A C 1
ATOM 687 O O . CYS A 1 83 ? 2.433 5.455 -4.635 1.00 89.62 83 CYS A O 1
ATOM 689 N N . MET A 1 84 ? 2.111 3.234 -4.808 1.00 85.62 84 MET A N 1
ATOM 690 C CA . MET A 1 84 ? 2.765 3.044 -6.113 1.00 85.62 84 MET A CA 1
ATOM 691 C C . MET A 1 84 ? 4.253 3.432 -6.136 1.00 85.62 84 MET A C 1
ATOM 693 O O . MET A 1 84 ? 4.836 3.588 -7.211 1.00 85.62 84 MET A O 1
ATOM 697 N N . ASP A 1 85 ? 4.871 3.585 -4.964 1.00 85.00 85 ASP A N 1
ATOM 698 C CA . ASP A 1 85 ? 6.299 3.853 -4.844 1.00 85.00 85 ASP A CA 1
ATOM 699 C C . ASP A 1 85 ? 7.110 2.583 -5.117 1.00 85.00 85 ASP A C 1
ATOM 701 O O . ASP A 1 85 ? 6.666 1.468 -4.845 1.00 85.00 85 ASP A O 1
ATOM 705 N N . GLN A 1 86 ? 8.304 2.749 -5.668 1.00 78.69 86 GLN A N 1
ATOM 706 C CA . GLN A 1 86 ? 9.187 1.664 -6.105 1.00 78.69 86 GLN A CA 1
ATOM 707 C C . GLN A 1 86 ? 10.364 1.514 -5.149 1.00 78.69 86 GLN A C 1
ATOM 709 O O . GLN A 1 86 ? 11.510 1.350 -5.569 1.00 78.69 86 GLN A O 1
ATOM 714 N N . SER A 1 87 ? 10.081 1.612 -3.849 1.00 68.81 87 SER A N 1
ATOM 715 C CA . SER A 1 87 ? 11.099 1.498 -2.813 1.00 68.81 87 SER A CA 1
ATOM 716 C C . SER A 1 87 ? 11.822 0.154 -2.906 1.00 68.81 87 SER A C 1
ATOM 718 O O . SER A 1 87 ? 11.213 -0.887 -3.138 1.00 68.81 87 SER A O 1
ATOM 720 N N . VAL A 1 88 ? 13.135 0.169 -2.681 1.00 66.06 88 VAL A N 1
ATOM 721 C CA . VAL A 1 88 ? 13.971 -1.046 -2.669 1.00 66.06 88 VAL A CA 1
ATOM 722 C C . VAL A 1 88 ? 13.583 -2.013 -1.546 1.00 66.06 88 VAL A C 1
ATOM 724 O O . VAL A 1 88 ? 13.743 -3.221 -1.693 1.00 66.06 88 VAL A O 1
ATOM 727 N N . GLU A 1 89 ? 13.003 -1.499 -0.463 1.00 78.06 89 GLU A N 1
ATOM 728 C CA . GLU A 1 89 ? 12.506 -2.296 0.655 1.00 78.06 89 GLU A CA 1
ATOM 729 C C . GLU A 1 89 ? 10.987 -2.440 0.555 1.00 78.06 89 GLU A C 1
ATOM 731 O O . GLU A 1 89 ? 10.213 -1.564 0.956 1.00 78.06 89 GLU A O 1
ATOM 736 N N . MET A 1 90 ? 10.562 -3.551 -0.041 1.00 86.31 90 MET A N 1
ATOM 737 C CA . MET A 1 90 ? 9.170 -3.981 -0.061 1.00 86.31 90 MET A CA 1
ATOM 738 C C . MET A 1 90 ? 9.058 -5.376 0.527 1.00 86.31 90 MET A C 1
ATOM 740 O O . MET A 1 90 ? 9.840 -6.269 0.204 1.00 86.31 90 MET A O 1
ATOM 744 N N . GLU A 1 91 ? 8.034 -5.575 1.343 1.00 86.88 91 GLU A N 1
ATOM 745 C CA . GLU A 1 91 ? 7.660 -6.887 1.845 1.00 86.88 91 GLU A CA 1
ATOM 746 C C . GLU A 1 91 ? 6.439 -7.414 1.085 1.00 86.88 91 GLU A C 1
ATOM 748 O O . GLU A 1 91 ? 5.563 -6.659 0.652 1.00 86.88 91 GLU A O 1
ATOM 753 N N . ARG A 1 92 ? 6.389 -8.735 0.890 1.00 87.75 92 ARG A N 1
ATOM 754 C CA . ARG A 1 92 ? 5.180 -9.408 0.407 1.00 87.75 92 ARG A CA 1
ATOM 755 C C . ARG A 1 92 ? 4.229 -9.587 1.577 1.00 87.75 92 ARG A C 1
ATOM 757 O O . ARG A 1 92 ? 4.602 -10.220 2.568 1.00 87.75 92 ARG A O 1
ATOM 764 N N . LEU A 1 93 ? 3.005 -9.093 1.421 1.00 87.94 93 LEU A N 1
ATOM 765 C CA . LEU A 1 93 ? 1.936 -9.353 2.374 1.00 87.94 93 LEU A CA 1
ATOM 766 C C . LEU A 1 93 ? 1.522 -10.830 2.259 1.00 87.94 93 LEU A C 1
ATOM 768 O O . LEU A 1 93 ? 1.095 -11.259 1.183 1.00 87.94 93 LEU A O 1
ATOM 772 N N . PRO A 1 94 ? 1.678 -11.635 3.323 1.00 86.81 94 PRO A N 1
ATOM 773 C CA . PRO A 1 94 ? 1.217 -13.013 3.329 1.00 86.81 94 PRO A CA 1
ATOM 774 C C . PRO A 1 94 ? -0.316 -13.067 3.312 1.00 86.81 94 PRO A C 1
ATOM 776 O O . PRO A 1 94 ? -0.993 -12.239 3.926 1.00 86.81 94 PRO A O 1
ATOM 779 N N . VAL A 1 95 ? -0.848 -14.072 2.613 1.00 81.81 95 VAL A N 1
ATOM 780 C CA . VAL A 1 95 ? -2.289 -14.381 2.570 1.00 81.81 95 VAL A CA 1
ATOM 781 C C . VAL A 1 95 ? -2.753 -14.997 3.887 1.00 81.81 95 VAL A C 1
ATOM 783 O O . VAL A 1 95 ? -3.840 -14.696 4.363 1.00 81.81 95 VAL A O 1
ATOM 786 N N . VAL A 1 96 ? -1.920 -15.851 4.482 1.00 77.50 96 VAL A N 1
ATOM 787 C CA . VAL A 1 96 ? -2.255 -16.591 5.700 1.00 77.50 96 VAL A CA 1
ATOM 788 C C . VAL A 1 96 ? -1.825 -15.784 6.930 1.00 77.50 96 VAL A C 1
ATOM 790 O O . VAL A 1 96 ? -0.742 -15.183 6.896 1.00 77.50 96 VAL A O 1
ATOM 793 N N . PRO A 1 97 ? -2.624 -15.778 8.015 1.00 70.19 97 PRO A N 1
ATOM 794 C CA . PRO A 1 97 ? -2.204 -15.214 9.288 1.00 70.19 97 PRO A CA 1
ATOM 795 C C . PRO A 1 97 ? -0.862 -15.803 9.737 1.00 70.19 97 PRO A C 1
ATOM 797 O O . PRO A 1 97 ? -0.668 -17.017 9.787 1.00 70.19 97 PRO A O 1
ATOM 800 N N . SER A 1 98 ? 0.086 -14.911 10.015 1.00 68.88 98 SER A N 1
ATOM 801 C CA . SER A 1 98 ? 1.407 -15.254 10.535 1.00 68.88 98 SER A CA 1
ATOM 802 C C . SER A 1 98 ? 1.303 -15.578 12.026 1.00 68.88 98 SER A C 1
ATOM 804 O O . SER A 1 98 ? 0.548 -14.927 12.744 1.00 68.88 98 SER A O 1
ATOM 806 N N . SER A 1 99 ? 2.097 -16.536 12.513 1.00 73.19 99 SER A N 1
ATOM 807 C CA . SER A 1 99 ? 2.265 -16.771 13.956 1.00 73.19 99 SER A CA 1
ATOM 808 C C . SER A 1 99 ? 2.910 -15.576 14.667 1.00 73.19 99 SER A C 1
ATOM 810 O O . SER A 1 99 ? 2.737 -15.398 15.867 1.00 73.19 99 SER A O 1
ATOM 812 N N . ASP A 1 100 ? 3.656 -14.759 13.922 1.00 79.31 100 ASP A N 1
ATOM 813 C CA . ASP A 1 100 ? 4.235 -13.509 14.404 1.00 79.31 100 ASP A CA 1
ATOM 814 C C . ASP A 1 100 ? 3.205 -12.362 14.329 1.00 79.31 100 ASP A C 1
ATOM 816 O O . ASP A 1 100 ? 2.845 -11.955 13.217 1.00 79.31 100 ASP A O 1
ATOM 820 N N . PRO A 1 101 ? 2.768 -11.800 15.475 1.00 74.81 101 PRO A N 1
ATOM 821 C CA . PRO A 1 101 ? 1.783 -10.721 15.528 1.00 74.81 101 PRO A CA 1
ATOM 822 C C . PRO A 1 101 ? 2.315 -9.371 15.023 1.00 74.81 101 PRO A C 1
ATOM 824 O O . PRO A 1 101 ? 1.525 -8.451 14.796 1.00 74.81 101 PRO A O 1
ATOM 827 N N . SER A 1 102 ? 3.635 -9.221 14.872 1.00 77.62 102 SER A N 1
ATOM 828 C CA . SER A 1 102 ? 4.265 -8.001 14.352 1.00 77.62 102 SER A CA 1
ATOM 829 C C . SER A 1 102 ? 4.236 -7.927 12.819 1.00 77.62 102 SER A C 1
ATOM 831 O O . SER A 1 102 ? 4.315 -6.838 12.225 1.00 77.62 102 SER A O 1
ATOM 833 N N . ARG A 1 103 ? 4.066 -9.082 12.165 1.00 85.69 103 ARG A N 1
ATOM 834 C CA . ARG A 1 103 ? 4.016 -9.193 10.714 1.00 85.69 103 ARG A CA 1
ATOM 835 C C . ARG A 1 103 ? 2.631 -8.824 10.195 1.00 85.69 103 ARG A C 1
ATOM 837 O O . ARG A 1 103 ? 1.628 -9.405 10.591 1.00 85.69 103 ARG A O 1
ATOM 844 N N . LEU A 1 104 ? 2.599 -7.871 9.268 1.00 90.69 104 LEU A N 1
ATOM 845 C CA . LEU A 1 104 ? 1.371 -7.412 8.633 1.00 90.69 104 LEU A CA 1
ATOM 846 C C . LEU A 1 104 ? 0.923 -8.416 7.562 1.00 90.69 104 LEU A C 1
ATOM 848 O O . LEU A 1 104 ? 1.734 -8.832 6.735 1.00 90.69 104 LEU A O 1
ATOM 852 N N . THR A 1 105 ? -0.354 -8.787 7.573 1.00 92.12 105 THR A N 1
ATOM 853 C CA . THR A 1 105 ? -0.979 -9.742 6.641 1.00 92.12 105 THR A CA 1
ATOM 854 C C . THR A 1 105 ? -1.958 -9.041 5.694 1.00 92.12 105 THR A C 1
ATOM 856 O O . THR A 1 105 ? -2.316 -7.881 5.900 1.00 92.12 105 THR A O 1
ATOM 859 N N . LEU A 1 106 ? -2.414 -9.734 4.644 1.00 91.06 106 LEU A N 1
ATOM 860 C CA . LEU A 1 106 ? -3.482 -9.211 3.781 1.00 91.06 106 LEU A CA 1
ATOM 861 C C . LEU A 1 106 ? -4.792 -9.001 4.548 1.00 91.06 106 LEU A C 1
ATOM 863 O O . LEU A 1 106 ? -5.459 -7.991 4.338 1.00 91.06 106 LEU A O 1
ATOM 867 N N . GLN A 1 107 ? -5.118 -9.906 5.472 1.00 90.50 107 GLN A N 1
ATOM 868 C CA . GLN A 1 107 ? -6.301 -9.781 6.320 1.00 90.50 107 GLN A CA 1
ATOM 869 C C . GLN A 1 107 ? -6.238 -8.516 7.183 1.00 90.50 107 GLN A C 1
ATOM 871 O O . GLN A 1 107 ? -7.209 -7.769 7.251 1.00 90.50 107 GLN A O 1
ATOM 876 N N . ASP A 1 108 ? -5.068 -8.211 7.752 1.00 91.56 108 ASP A N 1
ATOM 877 C CA . ASP A 1 108 ? -4.883 -6.988 8.537 1.00 91.56 108 ASP A CA 1
ATOM 878 C C . ASP A 1 108 ? -5.147 -5.729 7.716 1.00 91.56 108 ASP A C 1
ATOM 880 O O . ASP A 1 108 ? -5.715 -4.769 8.225 1.00 91.56 108 ASP A O 1
ATOM 884 N N . VAL A 1 109 ? -4.736 -5.708 6.446 1.00 93.31 109 VAL A N 1
ATOM 885 C CA . VAL A 1 109 ? -5.017 -4.581 5.549 1.00 93.31 109 VAL A CA 1
ATOM 886 C C . VAL A 1 109 ? -6.523 -4.431 5.341 1.00 93.31 109 VAL A C 1
ATOM 888 O O . VAL A 1 109 ? -7.039 -3.317 5.439 1.00 93.31 109 VAL A O 1
ATOM 891 N N . VAL A 1 110 ? -7.235 -5.531 5.090 1.00 93.12 110 VAL A N 1
ATOM 892 C CA . VAL A 1 110 ? -8.691 -5.507 4.898 1.00 93.12 110 VAL A CA 1
ATOM 893 C C . VAL A 1 110 ? -9.391 -4.999 6.158 1.00 93.12 110 VAL A C 1
ATOM 895 O O . VAL A 1 110 ? -10.197 -4.080 6.071 1.00 93.12 110 VAL A O 1
ATOM 898 N N . GLU A 1 111 ? -9.042 -5.529 7.327 1.00 92.06 111 GLU A N 1
ATOM 899 C CA . GLU A 1 111 ? -9.639 -5.129 8.607 1.00 92.06 111 GLU A CA 1
ATOM 900 C C . GLU A 1 111 ? -9.304 -3.683 8.989 1.00 92.06 111 GLU A C 1
ATOM 902 O O . GLU A 1 111 ? -10.147 -2.967 9.524 1.00 92.06 111 GLU A O 1
ATOM 907 N N . THR A 1 112 ? -8.082 -3.234 8.694 1.00 94.00 112 THR A N 1
ATOM 908 C CA . THR A 1 112 ? -7.603 -1.921 9.139 1.00 94.00 112 THR A CA 1
ATOM 909 C C . THR A 1 112 ? -8.070 -0.792 8.224 1.00 94.00 112 THR A C 1
ATOM 911 O O . THR A 1 112 ? -8.481 0.259 8.713 1.00 94.00 112 THR A O 1
ATOM 914 N N . ILE A 1 113 ? -7.974 -0.973 6.901 1.00 94.12 113 ILE A N 1
ATOM 915 C CA . ILE A 1 113 ? -8.214 0.096 5.917 1.00 94.12 113 ILE A CA 1
ATOM 916 C C . ILE A 1 113 ? -9.287 -0.239 4.871 1.00 94.12 113 ILE A C 1
ATOM 918 O O . ILE A 1 113 ? -9.552 0.588 4.003 1.00 94.12 113 ILE A O 1
ATOM 922 N N . GLY A 1 114 ? -9.899 -1.426 4.916 1.00 93.38 114 GLY A N 1
ATOM 923 C CA . GLY A 1 114 ? -11.021 -1.792 4.041 1.00 93.38 114 GLY A CA 1
ATOM 924 C C . GLY A 1 114 ? -10.651 -2.069 2.581 1.00 93.38 114 GLY A C 1
ATOM 925 O O . GLY A 1 114 ? -11.539 -2.212 1.743 1.00 93.38 114 GLY A O 1
ATOM 926 N N . ILE A 1 115 ? -9.360 -2.143 2.244 1.00 90.38 115 ILE A N 1
ATOM 927 C CA . ILE A 1 115 ? -8.906 -2.395 0.870 1.00 90.38 115 ILE A CA 1
ATOM 928 C C . ILE A 1 115 ? -8.739 -3.897 0.656 1.00 90.38 115 ILE A C 1
ATOM 930 O O . ILE A 1 115 ? -7.848 -4.516 1.236 1.00 90.38 115 ILE A O 1
ATOM 934 N N . GLN A 1 116 ? -9.551 -4.467 -0.234 1.00 90.25 116 GLN A N 1
ATOM 935 C CA . GLN A 1 116 ? -9.380 -5.842 -0.694 1.00 90.25 116 GLN A CA 1
ATOM 936 C C . GLN A 1 116 ? -8.216 -5.933 -1.684 1.00 90.25 116 GLN A C 1
ATOM 938 O O . GLN A 1 116 ? -8.136 -5.182 -2.657 1.00 90.25 116 GLN A O 1
ATOM 943 N N . VAL A 1 117 ? -7.298 -6.861 -1.424 1.00 86.44 117 VAL A N 1
ATOM 944 C CA . VAL A 1 117 ? -6.125 -7.107 -2.266 1.00 86.44 117 VAL A CA 1
ATOM 945 C C . VAL A 1 117 ? -6.144 -8.575 -2.671 1.00 86.44 117 VAL A C 1
ATOM 947 O O . VAL A 1 117 ? -5.946 -9.449 -1.829 1.00 86.44 117 VAL A O 1
ATOM 950 N N . ASN A 1 118 ? -6.366 -8.835 -3.962 1.00 86.69 118 ASN A N 1
ATOM 951 C CA . ASN A 1 118 ? -6.424 -10.185 -4.514 1.00 86.69 118 ASN A CA 1
ATOM 952 C C . ASN A 1 118 ? -5.450 -10.330 -5.695 1.00 86.69 118 ASN A C 1
ATOM 954 O O . ASN A 1 118 ? -5.853 -10.148 -6.846 1.00 86.69 118 ASN A O 1
ATOM 958 N N . PRO A 1 119 ? -4.181 -10.709 -5.434 1.00 81.94 119 PRO A N 1
ATOM 959 C CA . PRO A 1 119 ? -3.152 -10.811 -6.472 1.00 81.94 119 PRO A CA 1
ATOM 960 C C . PRO A 1 119 ? -3.491 -11.773 -7.614 1.00 81.94 119 PRO A C 1
ATOM 962 O O . PRO A 1 119 ? -2.919 -11.650 -8.699 1.00 81.94 119 PRO A O 1
ATOM 965 N N . ALA A 1 120 ? -4.364 -12.755 -7.364 1.00 81.62 120 ALA A N 1
ATOM 966 C CA . ALA A 1 120 ? -4.775 -13.736 -8.362 1.00 81.62 120 ALA A CA 1
ATOM 967 C C . ALA A 1 120 ? -5.772 -13.144 -9.369 1.00 81.62 120 ALA A C 1
ATOM 969 O O . ALA A 1 120 ? -5.676 -13.440 -10.557 1.00 81.62 120 ALA A O 1
ATOM 970 N N . GLU A 1 121 ? -6.688 -12.289 -8.910 1.00 83.38 121 GLU A N 1
ATOM 971 C CA . GLU A 1 121 ? -7.717 -11.667 -9.752 1.00 83.38 121 GLU A CA 1
ATOM 972 C C . GLU A 1 121 ? -7.233 -10.372 -10.407 1.00 83.38 121 GLU A C 1
ATOM 974 O O . GLU A 1 121 ? -7.470 -10.143 -11.591 1.00 83.38 121 GLU A O 1
ATOM 979 N N . ASP A 1 122 ? -6.525 -9.521 -9.662 1.00 79.56 122 ASP A N 1
ATOM 980 C CA . ASP A 1 122 ? -6.108 -8.206 -10.157 1.00 79.56 122 ASP A CA 1
ATOM 981 C C . ASP A 1 122 ? -4.781 -8.236 -10.940 1.00 79.56 122 ASP A C 1
ATOM 983 O O . ASP A 1 122 ? -4.438 -7.283 -11.651 1.00 79.56 122 ASP A O 1
ATOM 987 N N . GLY A 1 123 ? -4.024 -9.333 -10.833 1.00 72.19 123 GLY A N 1
ATOM 988 C CA . GLY A 1 123 ? -2.722 -9.512 -11.475 1.00 72.19 123 GLY A CA 1
ATOM 989 C C . GLY A 1 123 ? -1.630 -8.560 -10.967 1.00 72.19 123 GLY A C 1
ATOM 990 O O . GLY A 1 123 ? -0.561 -8.468 -11.588 1.00 72.19 123 GLY A O 1
ATOM 991 N N . ILE A 1 124 ? -1.876 -7.852 -9.863 1.00 76.94 124 ILE A N 1
ATOM 992 C CA . ILE A 1 124 ? -0.985 -6.867 -9.257 1.00 76.94 124 ILE A CA 1
ATOM 993 C C . ILE A 1 124 ? -0.392 -7.477 -7.971 1.00 76.94 124 ILE A C 1
ATOM 995 O O . ILE A 1 124 ? -1.124 -7.885 -7.070 1.00 76.94 124 ILE A O 1
ATOM 999 N N . PRO A 1 125 ? 0.945 -7.513 -7.823 1.00 78.88 125 PRO A N 1
ATOM 1000 C CA . PRO A 1 125 ? 1.581 -8.088 -6.640 1.00 78.88 125 PRO A CA 1
ATOM 1001 C C . PRO A 1 125 ? 1.111 -7.452 -5.320 1.00 78.88 125 PRO A C 1
ATOM 1003 O O . PRO A 1 125 ? 1.031 -6.229 -5.202 1.00 78.88 125 PRO A O 1
ATOM 1006 N N . ALA A 1 126 ? 0.897 -8.284 -4.296 1.00 87.31 126 ALA A N 1
ATOM 1007 C CA . ALA A 1 126 ? 0.667 -7.862 -2.910 1.00 87.31 126 ALA A CA 1
ATOM 1008 C C . ALA A 1 126 ? 1.975 -7.409 -2.231 1.00 87.31 126 ALA A C 1
ATOM 1010 O O . ALA A 1 126 ? 2.441 -8.007 -1.260 1.00 87.31 126 ALA A O 1
ATOM 1011 N N . LEU A 1 127 ? 2.604 -6.376 -2.788 1.00 90.06 127 LEU A N 1
ATOM 1012 C CA . LEU A 1 127 ? 3.791 -5.747 -2.220 1.00 90.06 127 LEU A CA 1
ATOM 1013 C C . LEU A 1 127 ? 3.416 -4.487 -1.457 1.00 90.06 127 LEU A C 1
ATOM 1015 O O . LEU A 1 127 ? 2.592 -3.693 -1.912 1.00 90.06 127 LEU A O 1
ATOM 1019 N N . ILE A 1 128 ? 4.063 -4.273 -0.320 1.00 92.19 128 ILE A N 1
ATOM 1020 C CA . ILE A 1 128 ? 3.912 -3.066 0.484 1.00 92.19 128 ILE A CA 1
ATOM 1021 C C . ILE A 1 128 ? 5.296 -2.517 0.832 1.00 92.19 128 ILE A C 1
ATOM 1023 O O . ILE A 1 128 ? 6.194 -3.269 1.208 1.00 92.19 128 ILE A O 1
ATOM 1027 N N . CYS A 1 129 ? 5.493 -1.208 0.673 1.00 92.44 129 CYS A N 1
ATOM 1028 C CA . CYS A 1 129 ? 6.712 -0.554 1.142 1.00 92.44 129 CYS A CA 1
ATOM 1029 C C . CYS A 1 129 ? 6.686 -0.374 2.662 1.00 92.44 129 CYS A C 1
ATOM 1031 O O . CYS A 1 129 ? 5.613 -0.315 3.274 1.00 92.44 129 CYS A O 1
ATOM 1033 N N . LEU A 1 130 ? 7.865 -0.196 3.260 1.00 90.75 130 LEU A N 1
ATOM 1034 C CA . LEU A 1 130 ? 8.012 0.014 4.701 1.00 90.75 130 LEU A CA 1
ATOM 1035 C C . LEU A 1 130 ? 7.140 1.171 5.221 1.00 90.75 130 LEU A C 1
ATOM 1037 O O . LEU A 1 130 ? 6.475 1.035 6.243 1.00 90.75 130 LEU A O 1
ATOM 1041 N N . THR A 1 131 ? 7.066 2.285 4.487 1.00 92.75 131 THR A N 1
ATOM 1042 C CA . THR A 1 131 ? 6.263 3.454 4.878 1.00 92.75 131 THR A CA 1
ATOM 1043 C C . THR A 1 131 ? 4.771 3.136 4.958 1.00 92.75 131 THR A C 1
ATOM 1045 O O . THR A 1 131 ? 4.116 3.486 5.940 1.00 92.75 131 THR A O 1
ATOM 1048 N N . CYS A 1 132 ? 4.216 2.478 3.937 1.00 93.69 132 CYS A N 1
ATOM 1049 C CA . CYS A 1 132 ? 2.808 2.081 3.9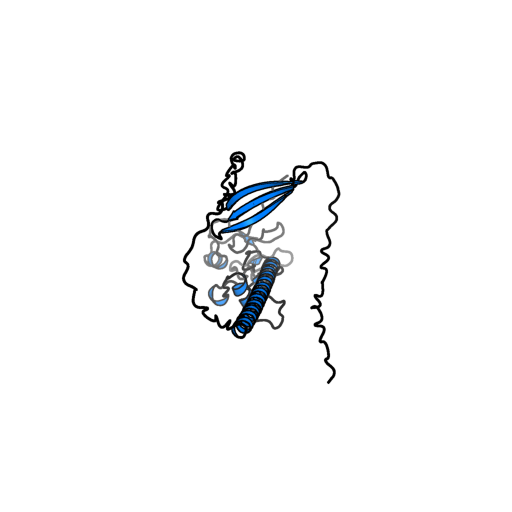39 1.00 93.69 132 CYS A CA 1
ATOM 1050 C C . CYS A 1 132 ? 2.536 1.033 5.017 1.00 93.69 132 CYS A C 1
ATOM 1052 O O . CYS A 1 132 ? 1.539 1.144 5.724 1.00 93.69 132 CYS A O 1
ATOM 1054 N N . SER A 1 133 ? 3.447 0.078 5.198 1.00 93.31 133 SER A N 1
ATOM 1055 C CA . SER A 1 133 ? 3.333 -0.949 6.231 1.00 93.31 133 SER A CA 1
ATOM 1056 C C . SER A 1 133 ? 3.297 -0.340 7.637 1.00 93.31 133 SER A C 1
ATOM 1058 O O . SER A 1 133 ? 2.393 -0.631 8.419 1.00 93.31 133 SER A O 1
ATOM 1060 N N . SER A 1 134 ? 4.190 0.608 7.938 1.00 92.38 134 SER A N 1
ATOM 1061 C CA . SER A 1 134 ? 4.192 1.347 9.208 1.00 92.38 134 SER A CA 1
ATOM 1062 C C . SER A 1 134 ? 2.896 2.123 9.452 1.00 92.38 134 SER A C 1
ATOM 1064 O O . SER A 1 134 ? 2.385 2.109 10.571 1.00 92.38 134 SER A O 1
ATOM 1066 N N . LYS A 1 135 ? 2.320 2.749 8.415 1.00 95.38 135 LYS A N 1
ATOM 1067 C CA . LYS A 1 135 ? 1.026 3.445 8.523 1.00 95.38 135 LYS A CA 1
ATOM 1068 C C . LYS A 1 135 ? -0.115 2.483 8.851 1.00 95.38 135 LYS A C 1
ATOM 1070 O O . LYS A 1 135 ? -0.888 2.763 9.760 1.00 95.38 135 LYS A O 1
ATOM 1075 N N . VAL A 1 136 ? -0.199 1.340 8.167 1.00 94.81 136 VAL A N 1
ATOM 1076 C CA . VAL A 1 136 ? -1.235 0.332 8.450 1.00 94.81 136 VAL A CA 1
ATOM 1077 C C . VAL A 1 136 ? -1.071 -0.224 9.867 1.00 94.81 136 VAL A C 1
ATOM 1079 O O . VAL A 1 136 ? -2.038 -0.260 10.622 1.00 94.81 136 VAL A O 1
ATOM 1082 N N . ARG A 1 137 ? 0.156 -0.571 10.285 1.00 93.44 137 ARG A N 1
ATOM 1083 C CA . ARG A 1 137 ? 0.426 -1.031 11.661 1.00 93.44 137 ARG A CA 1
ATOM 1084 C C . ARG A 1 137 ? 0.005 -0.001 12.713 1.00 93.44 137 ARG A C 1
ATOM 1086 O O . ARG A 1 137 ? -0.526 -0.380 13.755 1.00 93.44 137 ARG A O 1
ATOM 1093 N N . TYR A 1 138 ? 0.238 1.285 12.452 1.00 94.88 138 TYR A N 1
ATOM 1094 C CA . TYR A 1 138 ? -0.175 2.360 13.352 1.00 94.88 138 TYR A CA 1
ATOM 1095 C C . TYR A 1 138 ? -1.700 2.441 13.481 1.00 94.88 138 TYR A C 1
ATOM 1097 O O . TYR A 1 138 ? -2.210 2.408 14.598 1.00 94.88 138 TYR A O 1
ATOM 1105 N N . ILE A 1 139 ? -2.430 2.457 12.360 1.00 96.00 139 ILE A N 1
ATOM 1106 C CA . ILE A 1 139 ? -3.902 2.496 12.372 1.00 96.00 139 ILE A CA 1
ATOM 1107 C C . ILE A 1 139 ? -4.463 1.275 13.115 1.00 96.00 139 ILE A C 1
ATOM 1109 O O . ILE A 1 139 ? -5.315 1.433 13.986 1.00 96.00 139 ILE A O 1
ATOM 1113 N N . LYS A 1 140 ? -3.923 0.076 12.858 1.00 92.94 140 LYS A N 1
ATOM 1114 C CA . LYS A 1 140 ? -4.315 -1.162 13.550 1.00 92.94 140 LYS A CA 1
ATOM 1115 C C . LYS A 1 140 ? -4.142 -1.056 15.070 1.00 92.94 140 LYS A C 1
ATOM 1117 O O . LYS A 1 140 ? -4.988 -1.522 15.830 1.00 92.94 140 LYS A O 1
ATOM 1122 N N . ARG A 1 141 ? -3.053 -0.431 15.535 1.00 94.00 141 ARG A N 1
ATOM 1123 C CA . ARG A 1 141 ? -2.807 -0.197 16.969 1.00 94.00 141 ARG A CA 1
ATOM 1124 C C . ARG A 1 141 ? -3.849 0.745 17.572 1.00 94.00 141 ARG A C 1
ATOM 1126 O O . ARG A 1 141 ? -4.382 0.443 18.633 1.00 94.00 141 ARG A O 1
ATOM 1133 N N . VAL A 1 142 ? -4.156 1.845 16.886 1.00 96.38 142 VAL A N 1
ATOM 1134 C CA . VAL A 1 142 ? -5.165 2.820 17.330 1.00 96.38 142 VAL A CA 1
ATOM 1135 C C . VAL A 1 142 ? -6.560 2.185 17.382 1.00 96.38 142 VAL A C 1
ATOM 1137 O O . VAL A 1 142 ? -7.273 2.353 18.366 1.00 96.38 142 VAL A O 1
ATOM 1140 N N . GLN A 1 143 ? -6.931 1.388 16.375 1.00 95.25 143 GLN A N 1
ATOM 1141 C CA . GLN A 1 143 ? -8.202 0.656 16.365 1.00 95.25 143 GLN A CA 1
ATOM 1142 C C . GLN A 1 143 ? -8.333 -0.289 17.562 1.00 95.25 143 GLN A C 1
ATOM 1144 O O . GLN A 1 143 ? -9.362 -0.270 18.234 1.00 95.25 143 GLN A O 1
ATOM 1149 N N . ARG A 1 144 ? -7.284 -1.060 17.876 1.00 93.31 144 ARG A N 1
ATOM 1150 C CA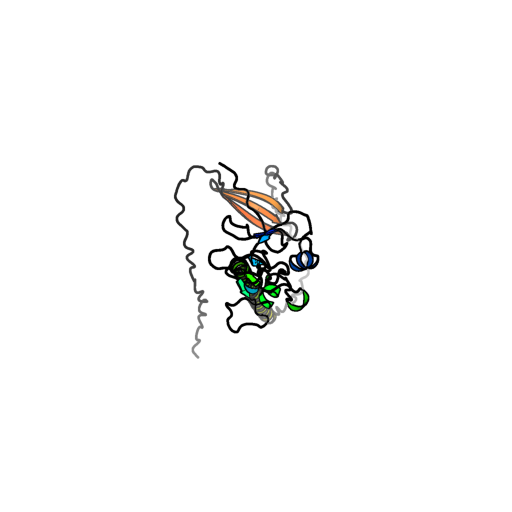 . ARG A 1 144 ? -7.269 -1.930 19.063 1.00 93.31 144 ARG A CA 1
ATOM 1151 C C . ARG A 1 144 ? -7.439 -1.138 20.353 1.00 93.31 144 ARG A C 1
ATOM 1153 O O . ARG A 1 144 ? -8.248 -1.519 21.188 1.00 93.31 144 ARG A O 1
ATOM 1160 N N . GLN A 1 145 ? -6.741 -0.011 20.486 1.00 96.81 145 GLN A N 1
ATOM 1161 C CA . GLN A 1 145 ? -6.867 0.846 21.664 1.00 96.81 145 GLN A CA 1
ATOM 1162 C C . GLN A 1 145 ? -8.313 1.332 21.857 1.00 96.81 145 GLN A C 1
ATOM 1164 O O . GLN A 1 145 ? -8.837 1.277 22.971 1.00 96.81 145 GLN A O 1
ATOM 1169 N N . PHE A 1 146 ? -8.986 1.765 20.787 1.00 97.88 146 PHE A N 1
ATOM 1170 C CA . PHE A 1 146 ? -10.389 2.176 20.870 1.00 97.88 146 PHE A CA 1
ATOM 1171 C C . PHE A 1 146 ? -11.330 1.013 21.186 1.00 97.88 146 PHE A C 1
ATOM 1173 O O . PHE A 1 146 ? -12.213 1.174 22.023 1.00 97.88 146 PHE A O 1
ATOM 1180 N N . GLN A 1 147 ? -11.119 -0.161 20.590 1.00 96.31 147 GLN A N 1
ATOM 1181 C CA . GLN A 1 147 ? -11.904 -1.365 20.889 1.00 96.31 147 GLN A CA 1
ATOM 1182 C C . GLN A 1 147 ? -11.762 -1.796 22.355 1.00 96.31 147 GLN A C 1
ATOM 1184 O O . GLN A 1 147 ? -12.756 -2.105 23.007 1.00 96.31 147 GLN A O 1
ATOM 1189 N N . GLU A 1 148 ? -10.545 -1.777 22.900 1.00 97.56 148 GLU A N 1
ATOM 1190 C CA . GLU A 1 148 ? -10.289 -2.085 24.311 1.00 97.56 148 GLU A CA 1
ATOM 1191 C C . GLU A 1 148 ? -10.937 -1.059 25.246 1.00 97.56 148 GLU A C 1
ATOM 1193 O O . GLU A 1 148 ? -11.479 -1.421 26.291 1.00 97.56 148 GLU A O 1
ATOM 1198 N N . SER A 1 149 ? -10.899 0.219 24.870 1.00 97.94 149 SER A N 1
ATOM 1199 C CA . SER A 1 149 ? -11.493 1.305 25.655 1.00 97.94 149 SER A CA 1
ATOM 1200 C C . SER A 1 149 ? -13.022 1.212 25.662 1.00 97.94 149 SER A C 1
ATOM 1202 O O . SER A 1 149 ? -13.636 1.302 26.724 1.00 97.94 149 SER A O 1
ATOM 1204 N N . ASP A 1 150 ? -13.633 0.948 24.504 1.00 98.38 150 ASP A N 1
ATOM 1205 C CA . ASP A 1 150 ? -15.075 0.710 24.373 1.00 98.38 150 ASP A CA 1
ATOM 1206 C C . ASP A 1 150 ? -15.516 -0.523 25.177 1.00 98.38 150 ASP A C 1
ATOM 1208 O O . ASP A 1 150 ? -16.492 -0.466 25.925 1.00 98.38 150 ASP A O 1
ATOM 1212 N N . LEU A 1 151 ? -14.752 -1.620 25.111 1.00 98.06 151 LEU A N 1
ATOM 1213 C CA . LEU A 1 151 ? -15.030 -2.826 25.891 1.00 98.06 151 LEU A CA 1
ATOM 1214 C C . LEU A 1 151 ? -15.022 -2.541 27.400 1.00 98.06 151 LEU A C 1
ATOM 1216 O O . LEU A 1 151 ? -15.947 -2.954 28.103 1.00 98.06 151 LEU A O 1
ATOM 1220 N N . LYS A 1 152 ? -14.019 -1.805 27.897 1.00 98.12 152 LYS A N 1
ATOM 1221 C CA . LYS A 1 152 ? -13.940 -1.403 29.311 1.00 98.12 152 LYS A CA 1
ATOM 1222 C C . LYS A 1 152 ? -15.130 -0.533 29.718 1.00 98.12 152 LYS A C 1
ATOM 1224 O O . LYS A 1 152 ? -15.727 -0.774 30.764 1.00 98.12 152 LYS A O 1
ATOM 1229 N N . MET A 1 153 ? -15.519 0.431 28.883 1.00 97.75 153 MET A N 1
ATOM 1230 C CA . MET A 1 153 ? -16.683 1.286 29.142 1.00 97.75 153 MET A CA 1
ATOM 1231 C C . MET A 1 153 ? -17.981 0.477 29.244 1.00 97.75 153 MET A C 1
ATOM 1233 O O . MET A 1 153 ? -18.753 0.672 30.183 1.00 97.75 153 MET A O 1
ATOM 1237 N N . ARG A 1 154 ? -18.196 -0.489 28.342 1.00 97.62 154 ARG A N 1
ATOM 1238 C CA . ARG A 1 154 ? -19.367 -1.383 28.394 1.00 97.62 154 ARG A CA 1
ATOM 1239 C C . ARG A 1 154 ? -19.386 -2.244 29.656 1.00 97.62 154 ARG A C 1
ATOM 1241 O O . ARG A 1 154 ? -20.446 -2.436 30.246 1.00 97.62 154 ARG A O 1
ATOM 1248 N N . GLN A 1 155 ? -18.228 -2.748 30.086 1.00 97.75 155 GLN A N 1
ATOM 1249 C CA . GLN A 1 155 ? -18.105 -3.529 31.321 1.00 97.75 155 GLN A CA 1
ATOM 1250 C C . GLN A 1 155 ? -18.437 -2.691 32.562 1.00 97.75 155 GLN A C 1
ATOM 1252 O O . GLN A 1 155 ? -19.193 -3.149 33.418 1.00 97.75 155 GLN A O 1
ATOM 1257 N N . LEU A 1 156 ? -17.933 -1.455 32.637 1.00 97.62 156 LEU A N 1
ATOM 1258 C CA . LEU A 1 156 ? -18.251 -0.527 33.726 1.00 97.62 156 LEU A CA 1
ATOM 1259 C C . LEU A 1 156 ? -19.745 -0.184 33.761 1.00 97.62 156 LEU A C 1
ATOM 1261 O O . LEU A 1 156 ? -20.356 -0.210 34.826 1.00 97.62 156 LEU A O 1
ATOM 1265 N N . GLN A 1 157 ? -20.355 0.067 32.601 1.00 97.31 157 GLN A N 1
ATOM 1266 C CA . GLN A 1 157 ? -21.789 0.338 32.507 1.00 97.31 157 GLN A CA 1
ATOM 1267 C C . GLN A 1 157 ? -22.635 -0.859 32.970 1.00 97.31 157 GLN A C 1
ATOM 1269 O O . GLN A 1 157 ? -23.625 -0.678 33.682 1.00 97.31 157 GLN A O 1
ATOM 1274 N N . ALA A 1 158 ? -22.241 -2.082 32.605 1.00 97.31 158 ALA A N 1
ATOM 1275 C CA . ALA A 1 158 ? -22.913 -3.298 33.053 1.00 97.31 158 ALA A CA 1
ATOM 1276 C C . ALA A 1 158 ? -22.801 -3.485 34.576 1.00 97.31 158 ALA A C 1
ATOM 1278 O O . ALA A 1 158 ? -23.803 -3.771 35.230 1.00 97.31 158 ALA A O 1
ATOM 1279 N N . ALA A 1 159 ? -21.611 -3.264 35.147 1.00 97.12 159 ALA A N 1
ATOM 1280 C CA . ALA A 1 159 ? -21.389 -3.344 36.590 1.00 97.12 159 ALA A CA 1
ATOM 1281 C C . ALA A 1 159 ? -22.227 -2.310 37.358 1.00 97.12 159 ALA A C 1
ATOM 1283 O O . ALA A 1 159 ? -22.907 -2.666 38.319 1.00 97.12 159 ALA A O 1
ATOM 1284 N N . TRP A 1 160 ? -22.245 -1.061 36.886 1.00 96.25 160 TRP A N 1
ATOM 1285 C CA . TRP A 1 160 ? -23.043 0.014 37.480 1.00 96.25 160 TRP A CA 1
ATOM 1286 C C . TRP A 1 160 ? -24.550 -0.274 37.420 1.00 96.25 160 TRP A C 1
ATOM 1288 O O . TRP A 1 160 ? -25.280 -0.048 38.383 1.00 96.25 160 TRP A O 1
ATOM 1298 N N . THR A 1 161 ? -25.025 -0.832 36.304 1.00 96.56 161 THR A N 1
ATOM 1299 C CA . THR A 1 161 ? -26.437 -1.212 36.142 1.00 96.56 161 THR A CA 1
ATOM 1300 C C . THR A 1 161 ? -26.835 -2.317 37.122 1.00 96.56 161 THR A C 1
ATOM 1302 O O . THR A 1 161 ? -27.900 -2.252 37.733 1.00 96.56 161 THR A O 1
ATOM 1305 N N . GLU A 1 162 ? -25.974 -3.318 37.305 1.00 96.12 162 GLU A N 1
ATOM 1306 C CA . GLU A 1 162 ? -26.203 -4.408 38.255 1.00 96.12 162 GLU A CA 1
ATOM 1307 C C . GLU A 1 162 ? -26.164 -3.927 39.714 1.00 96.12 162 GLU A C 1
ATOM 1309 O O . GLU A 1 162 ? -26.970 -4.371 40.531 1.00 96.12 162 GLU A O 1
ATOM 1314 N N . GLU A 1 163 ? -25.272 -2.995 40.051 1.00 94.81 163 GLU A N 1
ATOM 1315 C CA . GLU A 1 163 ? -25.220 -2.374 41.378 1.00 94.81 163 GLU A CA 1
ATOM 1316 C C . GLU A 1 163 ? -26.498 -1.580 41.682 1.00 94.81 163 GLU A C 1
ATOM 1318 O O . GLU A 1 163 ? -27.127 -1.797 42.718 1.00 94.81 163 GLU A O 1
ATOM 1323 N N . ASN A 1 164 ? -26.960 -0.752 40.742 1.00 92.94 164 ASN A N 1
ATOM 1324 C CA . ASN A 1 164 ? -28.229 -0.035 40.881 1.00 92.94 164 ASN A CA 1
ATOM 1325 C C . ASN A 1 164 ? -29.427 -0.979 41.018 1.00 92.94 164 ASN A C 1
ATOM 1327 O O . ASN A 1 164 ? -30.336 -0.721 41.807 1.00 92.94 164 ASN A O 1
ATOM 1331 N N . ARG A 1 165 ? -29.430 -2.094 40.276 1.00 93.44 165 ARG A N 1
ATOM 1332 C CA . ARG A 1 165 ? -30.472 -3.121 40.384 1.00 93.44 165 ARG A CA 1
ATOM 1333 C C . ARG A 1 165 ? -30.514 -3.731 41.788 1.00 93.44 165 ARG A C 1
ATOM 1335 O O . ARG A 1 165 ? -31.603 -3.941 42.315 1.00 93.44 165 ARG A O 1
ATOM 1342 N N . LYS A 1 166 ? -29.354 -3.994 42.399 1.00 93.56 166 LYS A N 1
ATOM 1343 C CA . LYS A 1 166 ? -29.260 -4.498 43.781 1.00 93.56 166 LYS A CA 1
ATOM 1344 C C . LYS A 1 166 ? -29.769 -3.478 44.795 1.00 93.56 166 LYS A C 1
ATOM 1346 O O . LYS A 1 166 ? -30.574 -3.844 45.643 1.00 93.56 166 LYS A O 1
ATOM 1351 N N . LEU A 1 167 ? -29.373 -2.210 44.661 1.00 90.56 167 LEU A N 1
ATOM 1352 C CA . LEU A 1 167 ? -29.836 -1.135 45.547 1.00 90.56 167 LEU A CA 1
ATOM 1353 C C . LEU A 1 167 ? -31.365 -0.984 45.524 1.00 90.56 167 LEU A C 1
ATOM 1355 O O . LEU A 1 167 ? -31.980 -0.836 46.575 1.00 90.56 167 LEU A O 1
ATOM 1359 N N . LEU A 1 168 ? -31.988 -1.070 44.344 1.00 88.50 168 LEU A N 1
ATOM 1360 C CA . LEU A 1 168 ? -33.449 -1.014 44.219 1.00 88.50 168 LEU A CA 1
ATOM 1361 C C . LEU A 1 168 ? -34.138 -2.239 44.841 1.00 88.50 168 LEU A C 1
ATOM 1363 O O . LEU A 1 168 ? -35.151 -2.087 45.522 1.00 88.50 168 LEU A O 1
ATOM 1367 N N . ALA A 1 169 ? -33.577 -3.437 44.662 1.00 87.50 169 ALA A N 1
ATOM 1368 C CA . ALA A 1 169 ? -34.116 -4.654 45.268 1.00 87.50 169 ALA A CA 1
ATOM 1369 C C . ALA A 1 169 ? -34.063 -4.617 46.809 1.00 87.50 169 ALA A C 1
ATOM 1371 O O . ALA A 1 169 ? -35.002 -5.058 47.464 1.00 87.50 169 ALA A O 1
ATOM 1372 N N . GLU A 1 170 ? -33.009 -4.040 47.393 1.00 83.81 170 GLU A N 1
ATOM 1373 C CA . GLU A 1 170 ? -32.893 -3.863 48.848 1.00 83.81 170 GLU A CA 1
ATOM 1374 C C . GLU A 1 170 ? -33.924 -2.863 49.407 1.00 83.81 170 GLU A C 1
ATOM 1376 O O . GLU A 1 170 ? -34.357 -2.995 50.553 1.00 83.81 170 GLU A O 1
ATOM 1381 N N . THR A 1 171 ? -34.362 -1.877 48.614 1.00 74.19 171 THR A N 1
ATOM 1382 C CA . THR A 1 171 ? -35.364 -0.893 49.062 1.00 74.19 171 THR A CA 1
ATOM 1383 C C . THR A 1 171 ? -36.805 -1.410 49.077 1.00 74.19 171 THR A C 1
ATOM 1385 O O . THR A 1 171 ? -37.611 -0.889 49.851 1.00 74.19 171 THR A O 1
ATOM 1388 N N . ASP A 1 172 ? -37.133 -2.448 48.302 1.00 61.62 172 ASP A N 1
ATOM 1389 C CA . ASP A 1 172 ? -38.493 -3.012 48.243 1.00 61.62 172 ASP A CA 1
ATOM 1390 C C . ASP A 1 172 ? -38.833 -3.912 49.448 1.00 61.62 172 ASP A C 1
ATOM 1392 O O . ASP A 1 172 ? -39.996 -4.008 49.843 1.00 61.62 172 ASP A O 1
ATOM 1396 N N . GLU A 1 173 ? -37.842 -4.505 50.124 1.00 58.62 173 GLU A N 1
ATOM 1397 C CA . GLU A 1 173 ? -38.083 -5.289 51.352 1.00 58.62 173 GLU A CA 1
ATOM 1398 C C . GLU A 1 173 ? -38.260 -4.413 52.613 1.00 58.62 173 GLU A C 1
ATOM 1400 O O . GLU A 1 173 ? -38.540 -4.908 53.707 1.00 58.62 173 GLU A O 1
ATOM 1405 N N . GLY A 1 174 ? -38.127 -3.089 52.480 1.00 57.44 174 GLY A N 1
ATOM 1406 C CA . GLY A 1 174 ? -37.797 -2.206 53.593 1.00 57.44 174 GLY A CA 1
ATOM 1407 C C . GLY A 1 174 ? -38.785 -1.100 53.956 1.00 57.44 174 GLY A C 1
ATOM 1408 O O . GLY A 1 174 ? -38.339 -0.174 54.621 1.00 57.44 174 GLY A O 1
ATOM 1409 N N . ARG A 1 175 ? -40.073 -1.110 53.568 1.00 51.88 175 ARG A N 1
ATOM 1410 C CA . ARG A 1 175 ? -41.132 -0.302 54.240 1.00 51.88 175 ARG A CA 1
ATOM 1411 C C . ARG A 1 175 ? -42.531 -0.520 53.651 1.00 51.88 175 ARG A C 1
ATOM 1413 O O . ARG A 1 175 ? -43.065 0.322 52.935 1.00 51.88 175 ARG A O 1
ATOM 1420 N N . PHE A 1 176 ? -43.230 -1.552 54.112 1.00 48.75 176 PHE A N 1
ATOM 1421 C CA . PHE A 1 176 ? -44.685 -1.429 54.239 1.00 48.75 176 PHE A CA 1
ATOM 1422 C C . PHE A 1 176 ? -44.968 -0.551 55.460 1.00 48.75 176 PHE A C 1
ATOM 1424 O O . PHE A 1 176 ? -45.198 -1.041 56.565 1.00 48.75 176 PHE A O 1
ATOM 1431 N N . VAL A 1 177 ? -44.910 0.774 55.287 1.00 51.47 177 VAL A N 1
ATOM 1432 C CA . VAL A 1 177 ? -45.526 1.679 56.261 1.00 51.47 177 VAL A CA 1
ATOM 1433 C C . VAL A 1 177 ? -47.017 1.384 56.195 1.00 51.47 177 VAL A C 1
ATOM 1435 O O . VAL A 1 177 ? -47.706 1.793 55.263 1.00 51.47 177 VAL A O 1
ATOM 1438 N N . LYS A 1 178 ? -47.512 0.602 57.156 1.00 53.84 178 LYS A N 1
ATOM 1439 C CA . LYS A 1 178 ? -48.941 0.391 57.348 1.00 53.84 178 LYS A CA 1
ATOM 1440 C C . LYS A 1 178 ? -49.517 1.752 57.722 1.00 53.84 178 LYS A C 1
ATOM 1442 O O . LYS A 1 178 ? -49.442 2.162 58.878 1.00 53.84 178 LYS A O 1
ATOM 1447 N N . PHE A 1 179 ? -50.017 2.487 56.733 1.00 46.91 179 PHE A N 1
ATOM 1448 C CA . PHE A 1 179 ? -50.805 3.683 56.977 1.00 46.91 179 PHE A CA 1
ATOM 1449 C C . PHE A 1 179 ? -52.051 3.227 57.729 1.00 46.91 179 PHE A C 1
ATOM 1451 O O . PHE A 1 179 ? -52.999 2.703 57.147 1.00 46.91 179 PHE A O 1
ATOM 1458 N N . VAL A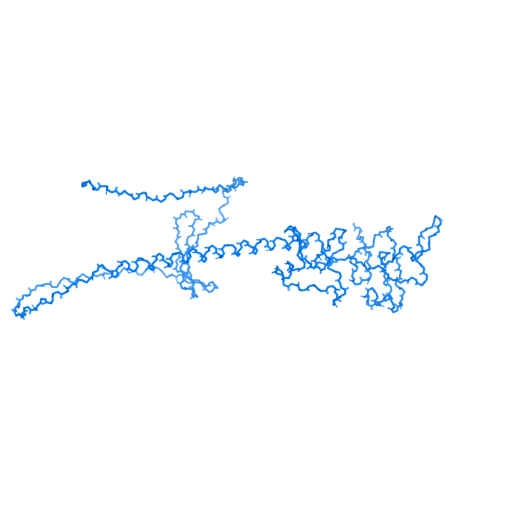 1 180 ? -52.018 3.352 59.054 1.00 57.66 180 VAL A N 1
ATOM 1459 C CA . VAL A 1 180 ? -53.228 3.285 59.859 1.00 57.66 180 VAL A CA 1
ATOM 1460 C C . VAL A 1 180 ? -54.016 4.518 59.454 1.00 57.66 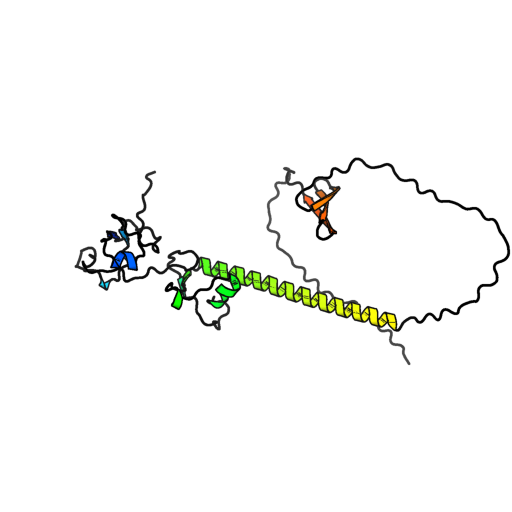180 VAL A C 1
ATOM 1462 O O . VAL A 1 180 ? -53.605 5.640 59.745 1.00 57.66 180 VAL A O 1
ATOM 1465 N N . ALA A 1 181 ? -55.094 4.310 58.702 1.00 52.50 181 ALA A N 1
ATOM 1466 C CA . ALA A 1 181 ? -56.055 5.353 58.411 1.00 52.50 181 ALA A CA 1
ATOM 1467 C C . ALA A 1 181 ? -56.655 5.806 59.746 1.00 52.50 181 ALA A C 1
ATOM 1469 O O . ALA A 1 181 ? -57.570 5.182 60.274 1.00 52.50 181 ALA A O 1
ATOM 1470 N N . THR A 1 182 ? -56.097 6.859 60.336 1.00 52.47 182 THR A N 1
ATOM 1471 C CA . THR A 1 182 ? -56.772 7.600 61.391 1.00 52.47 182 THR A CA 1
ATOM 1472 C C . THR A 1 182 ? -57.950 8.299 60.737 1.00 52.47 182 THR A C 1
ATOM 1474 O O . THR A 1 182 ? -57.785 9.201 59.912 1.00 52.47 182 THR A O 1
ATOM 1477 N N . GLU A 1 183 ? -59.149 7.823 61.063 1.00 53.03 183 GLU A N 1
ATOM 1478 C CA . GLU A 1 183 ? -60.400 8.476 60.709 1.00 53.03 183 GLU A CA 1
ATOM 1479 C C . GLU A 1 183 ? -60.298 9.961 61.073 1.00 53.03 183 GLU A C 1
ATOM 1481 O O . GLU A 1 183 ? -59.966 10.329 62.204 1.00 53.03 183 GLU A O 1
ATOM 1486 N N . LYS A 1 184 ? -60.514 10.826 60.077 1.00 46.50 184 LYS A N 1
ATOM 1487 C CA . LYS A 1 184 ? -60.546 12.273 60.280 1.00 46.50 184 LYS A CA 1
ATOM 1488 C C . LYS A 1 184 ? -61.623 12.587 61.326 1.00 46.50 184 LYS A C 1
ATOM 1490 O O . LYS A 1 184 ? -62.785 12.264 61.073 1.00 46.50 184 LYS A O 1
ATOM 1495 N N . PRO A 1 185 ? -61.301 13.268 62.439 1.00 54.38 185 PRO A N 1
ATOM 1496 C CA . PRO A 1 185 ? -62.345 13.838 63.270 1.00 54.38 185 PRO A CA 1
ATOM 1497 C C . PRO A 1 185 ? -63.088 14.920 62.464 1.00 54.38 185 PRO A C 1
ATOM 1499 O O . PRO A 1 185 ? -62.467 15.623 61.654 1.00 54.38 185 PRO A O 1
ATOM 1502 N N . PRO A 1 186 ? -64.413 15.056 62.646 1.00 48.84 186 PRO A N 1
ATOM 1503 C CA . PRO A 1 186 ? -65.221 16.008 61.900 1.00 48.84 186 PRO A CA 1
ATOM 1504 C C . PRO A 1 186 ? -64.762 17.432 62.219 1.00 48.84 186 PRO A C 1
ATOM 1506 O O . PRO A 1 186 ? -64.807 17.896 63.358 1.00 48.84 186 PRO A O 1
ATOM 1509 N N . PHE A 1 187 ? -64.285 18.116 61.183 1.00 44.31 187 PHE A N 1
ATOM 1510 C CA . PHE A 1 187 ? -63.787 19.480 61.246 1.00 44.31 187 PHE A CA 1
ATOM 1511 C C . PHE A 1 187 ? -64.978 20.437 61.374 1.00 44.31 187 PHE A C 1
ATOM 1513 O O . PHE A 1 187 ? -65.603 20.800 60.383 1.00 44.31 187 PHE A O 1
ATOM 1520 N N . ASN A 1 188 ? -65.298 20.847 62.599 1.00 51.44 188 ASN A N 1
ATOM 1521 C CA . ASN A 1 188 ? -66.125 22.018 62.854 1.00 51.44 188 ASN A CA 1
ATOM 1522 C C . ASN A 1 188 ? -65.447 22.889 63.910 1.00 51.44 188 ASN A C 1
ATOM 1524 O O . ASN A 1 188 ? -65.332 22.487 65.064 1.00 51.44 188 ASN A O 1
ATOM 1528 N N . ALA A 1 189 ? -65.028 24.076 63.464 1.00 45.03 189 ALA A N 1
ATOM 1529 C CA . ALA A 1 189 ? -64.980 25.359 64.171 1.00 45.03 189 ALA A CA 1
ATOM 1530 C C . ALA A 1 189 ? -63.689 26.137 63.874 1.00 45.03 189 ALA A C 1
ATOM 1532 O O . ALA A 1 189 ? -62.594 25.790 64.306 1.00 45.03 189 ALA A O 1
ATOM 1533 N N . LEU A 1 190 ? -63.896 27.222 63.122 1.00 49.81 190 LEU A N 1
ATOM 1534 C CA . LEU A 1 190 ? -63.215 28.515 63.161 1.00 49.81 190 LEU A CA 1
ATOM 1535 C C . LEU A 1 190 ? -61.949 28.615 64.030 1.00 49.81 190 LEU A C 1
ATOM 1537 O O . LEU A 1 190 ? -62.032 28.565 65.256 1.00 49.81 190 LEU A O 1
ATOM 1541 N N . ARG A 1 191 ? -60.858 29.090 63.417 1.00 43.41 191 ARG A N 1
ATOM 1542 C CA . ARG A 1 191 ? -60.259 30.362 63.852 1.00 43.41 191 ARG A CA 1
ATOM 1543 C C . ARG A 1 191 ? -59.406 31.013 62.768 1.00 43.41 191 ARG A C 1
ATOM 1545 O O . ARG A 1 191 ? -58.537 30.409 62.154 1.00 43.41 191 ARG A O 1
ATOM 1552 N N . VAL A 1 192 ? -59.722 32.288 62.586 1.00 50.09 192 VAL A N 1
ATOM 1553 C CA . VAL A 1 192 ? -59.040 33.310 61.801 1.00 50.09 192 VAL A CA 1
ATOM 1554 C C . VAL A 1 192 ? -57.597 33.461 62.288 1.00 50.09 192 VAL A C 1
ATOM 1556 O O . VAL A 1 192 ? -57.365 33.676 63.475 1.00 50.09 192 VAL A O 1
ATOM 1559 N N . GLY A 1 193 ? -56.638 33.391 61.366 1.00 40.44 193 GLY A N 1
ATOM 1560 C CA . GLY A 1 193 ? -55.221 33.602 61.647 1.00 40.44 193 GLY A CA 1
ATOM 1561 C C . GLY A 1 193 ? -54.455 33.980 60.383 1.00 40.44 193 GLY A C 1
ATOM 1562 O O . GLY A 1 193 ? -54.109 33.116 59.592 1.00 40.44 193 GLY A O 1
ATOM 1563 N N . LYS A 1 194 ? -54.265 35.293 60.208 1.00 40.88 194 LYS A N 1
ATOM 1564 C CA . LYS A 1 194 ? -53.343 36.016 59.309 1.00 40.88 194 LYS A CA 1
ATOM 1565 C C . LYS A 1 194 ? -52.520 35.187 58.307 1.00 40.88 194 LYS A C 1
ATOM 1567 O O . LYS A 1 194 ? -51.525 34.559 58.651 1.00 40.88 194 LYS A O 1
ATOM 1572 N N . VAL A 1 195 ? -52.867 35.370 57.036 1.00 41.09 195 VAL A N 1
ATOM 1573 C CA . VAL A 1 195 ? -52.012 35.115 55.874 1.00 41.09 195 VAL A CA 1
ATOM 1574 C C . VAL A 1 195 ? -50.848 36.114 55.888 1.00 41.09 195 VAL A C 1
ATOM 1576 O O . VAL A 1 195 ? -51.066 37.317 55.764 1.00 41.09 195 VAL A O 1
ATOM 1579 N N . VAL A 1 196 ? -49.617 35.622 56.029 1.00 39.38 196 VAL A N 1
ATOM 1580 C CA . VAL A 1 196 ? -48.402 36.361 55.659 1.00 39.38 196 VAL A CA 1
ATOM 1581 C C . VAL A 1 196 ? -47.980 35.834 54.291 1.00 39.38 196 VAL A C 1
ATOM 1583 O O . VAL A 1 196 ? -47.455 34.731 54.176 1.00 39.38 196 VAL A O 1
ATOM 1586 N N . GLN A 1 197 ? -48.274 36.600 53.242 1.00 39.91 197 GLN A N 1
ATOM 1587 C CA . GLN A 1 197 ? -47.709 36.383 51.912 1.00 39.91 197 GLN A CA 1
ATOM 1588 C C . GLN A 1 197 ? -46.262 36.890 51.916 1.00 39.91 197 GLN A C 1
ATOM 1590 O O . GLN A 1 197 ? -46.029 38.090 52.051 1.00 39.91 197 GLN A O 1
ATOM 1595 N N . SER A 1 198 ? -45.287 35.995 51.748 1.00 33.91 198 SER A N 1
ATOM 1596 C CA . SER A 1 198 ? -43.937 36.391 51.339 1.00 33.91 198 SER A CA 1
ATOM 1597 C C . SER A 1 198 ? -43.961 36.724 49.850 1.00 33.91 198 SER A C 1
ATOM 1599 O O . SER A 1 198 ? -43.998 35.835 49.002 1.00 33.91 198 SER A O 1
ATOM 1601 N N . ALA A 1 199 ? -43.960 38.019 49.542 1.00 36.34 199 ALA A N 1
ATOM 1602 C CA . ALA A 1 199 ? -43.691 38.528 48.207 1.00 36.34 199 ALA A CA 1
ATOM 1603 C C . ALA A 1 199 ? -42.204 38.311 47.881 1.00 36.34 199 ALA A C 1
ATOM 1605 O O . ALA A 1 199 ? -41.330 38.869 48.543 1.00 36.34 199 ALA A O 1
ATOM 1606 N N . VAL A 1 200 ? -41.919 37.487 46.873 1.00 39.47 200 VAL A N 1
ATOM 1607 C CA . VAL A 1 200 ? -40.596 37.418 46.245 1.00 39.47 200 VAL A CA 1
ATOM 1608 C C . VAL A 1 200 ? -40.558 38.497 45.170 1.00 39.47 200 VAL A C 1
ATOM 1610 O O . VAL A 1 200 ? -41.280 38.424 44.177 1.00 39.47 200 VAL A O 1
ATOM 1613 N N . THR A 1 201 ? -39.743 39.520 45.394 1.00 38.56 201 THR A N 1
ATOM 1614 C CA . THR A 1 201 ? -39.472 40.589 44.431 1.00 38.56 201 THR A CA 1
ATOM 1615 C C . THR A 1 201 ? -38.582 40.043 43.306 1.00 38.56 201 THR A C 1
ATOM 1617 O O . THR A 1 201 ? -37.500 39.535 43.608 1.00 38.56 201 THR A O 1
ATOM 1620 N N . PRO A 1 202 ? -38.967 40.137 42.020 1.00 40.56 202 PRO A N 1
ATOM 1621 C CA . PRO A 1 202 ? -38.057 39.844 40.918 1.00 40.56 202 PRO A CA 1
ATOM 1622 C C . PRO A 1 202 ? -36.964 40.918 40.865 1.00 40.56 202 PRO A C 1
ATOM 1624 O O . PRO A 1 202 ? -37.265 42.113 40.855 1.00 40.56 202 PRO A O 1
ATOM 1627 N N . GLY A 1 203 ? -35.700 40.495 40.851 1.00 50.16 203 GLY A N 1
ATOM 1628 C CA . GLY A 1 203 ? -34.566 41.384 40.602 1.00 50.16 203 GLY A CA 1
ATOM 1629 C C . GLY A 1 203 ? -34.600 41.968 39.179 1.00 50.16 203 GLY A C 1
ATOM 1630 O O . GLY A 1 203 ? -35.249 41.400 38.297 1.00 50.16 203 GLY A O 1
ATOM 1631 N N . PRO A 1 204 ? -33.932 43.111 38.946 1.00 51.44 204 PRO A N 1
ATOM 1632 C CA . PRO A 1 204 ? -33.943 43.790 37.655 1.00 51.44 204 PRO A CA 1
ATOM 1633 C C . PRO A 1 204 ? -33.276 42.932 36.564 1.00 51.44 204 PRO A C 1
ATOM 1635 O O . PRO A 1 204 ? -32.352 42.177 36.867 1.00 51.44 204 PRO A O 1
ATOM 1638 N N . PRO A 1 205 ? -33.713 43.043 35.295 1.00 42.34 205 PRO A N 1
ATOM 1639 C CA . PRO A 1 205 ? -33.125 42.284 34.202 1.00 42.34 205 PRO A CA 1
ATOM 1640 C C . PRO A 1 205 ? -31.693 42.761 33.943 1.00 42.34 205 PRO A C 1
ATOM 1642 O O . PRO A 1 205 ? -31.464 43.920 33.586 1.00 42.34 205 PRO A O 1
ATOM 1645 N N . ASP A 1 206 ? -30.734 41.852 34.105 1.00 44.22 206 ASP A N 1
ATOM 1646 C CA . ASP A 1 206 ? -29.380 42.050 33.611 1.00 44.22 206 ASP A CA 1
ATOM 1647 C C . ASP A 1 206 ? -29.386 42.237 32.085 1.00 44.22 206 ASP A C 1
ATOM 1649 O O . ASP A 1 206 ? -30.240 41.727 31.356 1.00 44.22 206 ASP A O 1
ATOM 1653 N N . LYS A 1 207 ? -28.421 43.042 31.634 1.00 51.78 207 LYS A N 1
ATOM 1654 C CA . LYS A 1 207 ? -28.182 43.503 30.258 1.00 51.78 207 LYS A CA 1
ATOM 1655 C C . LYS A 1 207 ? -28.380 42.407 29.195 1.00 51.78 207 LYS A C 1
ATOM 1657 O O . LYS A 1 207 ? -28.101 41.241 29.463 1.00 51.78 207 LYS A O 1
ATOM 1662 N N . PRO A 1 208 ? -28.772 42.778 27.957 1.00 37.44 208 PRO A N 1
ATOM 1663 C CA . PRO A 1 208 ? -29.089 41.819 26.904 1.00 37.44 208 PRO A CA 1
ATOM 1664 C C . PRO A 1 208 ? -27.948 40.820 26.684 1.00 37.44 208 PRO A C 1
ATOM 1666 O O . PRO A 1 208 ? -26.835 41.193 26.306 1.00 37.44 208 PRO A O 1
ATOM 1669 N N . VAL A 1 209 ? -28.256 39.542 26.919 1.00 41.81 209 VAL A N 1
ATOM 1670 C CA . VAL A 1 209 ? -27.407 38.401 26.571 1.00 41.81 209 VAL A CA 1
ATOM 1671 C C . VAL A 1 209 ? -27.204 38.434 25.062 1.00 41.81 209 VAL A C 1
ATOM 1673 O O . VAL A 1 209 ? -28.151 38.321 24.283 1.00 41.81 209 VAL A O 1
ATOM 1676 N N . LYS A 1 210 ? -25.959 38.643 24.641 1.00 42.44 210 LYS A N 1
ATOM 1677 C CA . LYS A 1 210 ? -25.588 38.644 23.230 1.00 42.44 210 LYS A CA 1
ATOM 1678 C C . LYS A 1 210 ? -25.541 37.188 22.765 1.00 42.44 210 LYS A C 1
ATOM 1680 O O . LYS A 1 210 ? -24.610 36.460 23.094 1.00 42.44 210 LYS A O 1
ATOM 1685 N N . ILE A 1 211 ? -26.583 36.755 22.062 1.00 42.41 211 ILE A N 1
ATOM 1686 C CA . ILE A 1 211 ? -26.680 35.402 21.510 1.00 42.41 211 ILE A CA 1
ATOM 1687 C C . ILE A 1 211 ? -25.870 35.377 20.212 1.00 42.41 211 ILE A C 1
ATOM 1689 O O . ILE A 1 211 ? -26.298 35.928 19.200 1.00 42.41 211 ILE A O 1
ATOM 1693 N N . GLU A 1 212 ? -24.695 34.755 20.238 1.00 46.03 212 GLU A N 1
ATOM 1694 C CA . GLU A 1 212 ? -23.933 34.434 19.029 1.00 46.03 212 GLU A CA 1
ATOM 1695 C C . GLU A 1 212 ? -24.185 32.967 18.664 1.00 46.03 212 GLU A C 1
ATOM 1697 O O . GLU A 1 212 ? -23.942 32.061 19.462 1.00 46.03 212 GLU A O 1
ATOM 1702 N N . MET A 1 213 ? -24.721 32.737 17.463 1.00 40.09 213 MET A N 1
ATOM 1703 C CA . MET A 1 213 ? -24.884 31.397 16.904 1.00 40.09 213 MET A CA 1
ATOM 1704 C C . MET A 1 213 ? -23.602 30.987 16.184 1.00 40.09 213 MET A C 1
ATOM 1706 O O . MET A 1 213 ? -23.209 31.626 15.209 1.00 40.09 213 MET A O 1
ATOM 1710 N N . VAL A 1 214 ? -22.988 29.894 16.630 1.00 46.44 214 VAL A N 1
ATOM 1711 C CA . VAL A 1 214 ? -21.878 29.238 15.935 1.00 46.44 214 VAL A CA 1
ATOM 1712 C C . VAL A 1 214 ? -22.216 27.752 15.877 1.00 46.44 214 VAL A C 1
ATOM 1714 O O . VAL A 1 214 ? -22.259 27.120 16.923 1.00 46.44 214 VAL A O 1
ATOM 1717 N N . ASN A 1 215 ? -22.508 27.239 14.675 1.00 52.62 215 ASN A N 1
ATOM 1718 C CA . ASN A 1 215 ? -22.689 25.819 14.319 1.00 52.62 215 ASN A CA 1
ATOM 1719 C C . ASN A 1 215 ? -23.264 24.918 15.435 1.00 52.62 215 ASN A C 1
ATOM 1721 O O . ASN A 1 215 ? -22.516 24.408 16.263 1.00 52.62 215 ASN A O 1
ATOM 1725 N N . ASP A 1 216 ? -24.589 24.721 15.430 1.00 65.62 216 ASP A N 1
ATOM 1726 C CA . ASP A 1 216 ? -25.387 23.807 16.280 1.00 65.62 216 ASP A CA 1
ATOM 1727 C C . ASP A 1 216 ? -25.271 23.949 17.813 1.00 65.62 216 ASP A C 1
ATOM 1729 O O . ASP A 1 216 ? -26.057 23.359 18.558 1.00 65.62 216 ASP A O 1
ATOM 1733 N N . ALA A 1 217 ? -24.386 24.820 18.293 1.00 60.88 217 ALA A N 1
ATOM 1734 C CA . ALA A 1 217 ? -24.157 25.092 19.699 1.00 60.88 217 ALA A CA 1
ATOM 1735 C C . ALA A 1 217 ? -24.632 26.507 20.080 1.00 60.88 217 ALA A C 1
ATOM 1737 O O . ALA A 1 217 ? -24.425 27.484 19.354 1.00 60.88 217 ALA A O 1
ATOM 1738 N N . MET A 1 218 ? -25.285 26.632 21.239 1.00 74.56 218 MET A N 1
ATOM 1739 C CA . MET A 1 218 ? -25.797 27.899 21.764 1.00 74.56 218 MET A CA 1
ATOM 1740 C C . MET A 1 218 ? -25.003 28.318 23.004 1.00 74.56 218 MET A C 1
ATOM 1742 O O . MET A 1 218 ? -25.025 27.633 24.023 1.00 74.56 218 MET A O 1
ATOM 1746 N N . VAL A 1 219 ? -24.314 29.460 22.941 1.00 73.31 219 VAL A N 1
ATOM 1747 C CA . VAL A 1 219 ? -23.615 30.029 24.105 1.00 73.31 219 VAL A CA 1
ATOM 1748 C C . VAL A 1 219 ? -24.632 30.751 24.989 1.00 73.31 219 VAL A C 1
ATOM 1750 O O . VAL A 1 219 ? -25.295 31.679 24.530 1.00 73.31 219 VAL A O 1
ATOM 1753 N N . ILE A 1 220 ? -24.765 30.330 26.250 1.00 74.88 220 ILE A N 1
ATOM 1754 C CA . ILE A 1 220 ? -25.779 30.871 27.180 1.00 74.88 220 ILE A CA 1
ATOM 1755 C C . ILE A 1 220 ? -25.173 31.893 28.148 1.00 74.88 220 ILE A C 1
ATOM 1757 O O . ILE A 1 220 ? -25.862 32.791 28.626 1.00 74.88 220 ILE A O 1
ATOM 1761 N N . GLY A 1 221 ? -23.866 31.820 28.396 1.00 72.62 221 GLY A N 1
ATOM 1762 C CA . GLY A 1 221 ? -23.191 32.765 29.275 1.00 72.62 221 GLY A CA 1
ATOM 1763 C C . GLY A 1 221 ? -21.684 32.755 29.093 1.00 72.62 221 GLY A C 1
ATOM 1764 O O . GLY A 1 221 ? -21.085 31.730 28.765 1.00 72.62 221 GLY A O 1
ATOM 1765 N N . THR A 1 222 ? -21.070 33.914 29.315 1.00 72.44 222 THR A N 1
ATOM 1766 C CA . THR A 1 222 ? -19.616 34.055 29.417 1.00 72.44 222 THR A CA 1
ATOM 1767 C C . THR A 1 222 ? -19.296 34.652 30.778 1.00 72.44 222 THR A C 1
ATOM 1769 O O . THR A 1 222 ? -19.803 35.720 31.115 1.00 72.44 222 THR A O 1
ATOM 1772 N N . VAL A 1 223 ? -18.464 33.966 31.558 1.00 72.88 223 VAL A N 1
ATOM 1773 C CA . VAL A 1 223 ? -18.021 34.413 32.880 1.00 72.88 223 VAL A CA 1
ATOM 1774 C C . VAL A 1 223 ? -16.508 34.587 32.842 1.00 72.88 223 VAL A C 1
ATOM 1776 O O . VAL A 1 223 ? -15.769 33.667 32.487 1.00 72.88 223 VAL A O 1
ATOM 1779 N N . LYS A 1 224 ? -16.037 35.781 33.207 1.00 71.81 224 LYS A N 1
ATOM 1780 C CA . LYS A 1 224 ? -14.612 36.048 33.407 1.00 71.81 224 LYS A CA 1
ATOM 1781 C C . LYS A 1 224 ? -14.257 35.616 34.828 1.00 71.81 224 LYS A C 1
ATOM 1783 O O . LYS A 1 224 ? -14.752 36.222 35.773 1.00 71.81 224 LYS A O 1
ATOM 1788 N N . LYS A 1 225 ? -13.463 34.551 34.969 1.00 74.31 225 LYS A N 1
ATOM 1789 C CA . LYS A 1 225 ? -13.058 34.035 36.287 1.00 74.31 225 LYS A CA 1
ATOM 1790 C C . LYS A 1 225 ? -11.836 34.788 36.815 1.00 74.31 225 LYS A C 1
ATOM 1792 O O . LYS A 1 225 ? -11.878 35.325 37.914 1.00 74.31 225 LYS A O 1
ATOM 1797 N N . GLU A 1 226 ? -10.793 34.889 35.994 1.00 73.81 226 GLU A N 1
ATOM 1798 C CA . GLU A 1 226 ? -9.489 35.469 36.346 1.00 73.81 226 GLU A CA 1
ATOM 1799 C C . GLU A 1 226 ? -8.917 36.287 35.167 1.00 73.81 226 GLU A C 1
ATOM 1801 O O . GLU A 1 226 ? -9.431 36.193 34.042 1.00 73.81 226 GLU A O 1
ATOM 1806 N N . PRO A 1 227 ? -7.887 37.135 35.371 1.00 69.75 227 PRO A N 1
ATOM 1807 C CA . PRO A 1 227 ? -7.206 37.818 34.273 1.00 69.75 227 PRO A CA 1
ATOM 1808 C C . PRO A 1 227 ? -6.651 36.797 33.266 1.00 69.75 227 PRO A C 1
ATOM 1810 O O . PRO A 1 227 ? -5.773 36.013 33.594 1.00 69.75 227 PRO A O 1
ATOM 1813 N N . GLY A 1 228 ? -7.186 36.793 32.042 1.00 71.25 228 GLY A N 1
ATOM 1814 C CA . GLY A 1 228 ? -6.742 35.900 30.964 1.00 71.25 228 GLY A CA 1
ATOM 1815 C C . GLY A 1 228 ? -7.496 34.569 30.837 1.00 71.25 228 GLY A C 1
ATOM 1816 O O . GLY A 1 228 ? -7.254 33.858 29.864 1.00 71.25 228 GLY A O 1
ATOM 1817 N N . ILE A 1 229 ? -8.438 34.245 31.740 1.00 66.44 229 ILE A N 1
ATOM 1818 C CA . ILE A 1 229 ? -9.266 33.025 31.656 1.00 66.44 229 ILE A CA 1
ATOM 1819 C C . ILE A 1 229 ? -10.740 33.387 31.443 1.00 66.44 229 ILE A C 1
ATOM 1821 O O . ILE A 1 229 ? -11.394 33.996 32.300 1.00 66.44 229 ILE A O 1
ATOM 1825 N N . PHE A 1 230 ? -11.286 32.948 30.308 1.00 74.56 230 PHE A N 1
ATOM 1826 C CA . PHE A 1 230 ? -12.708 33.062 29.992 1.00 74.56 230 PHE A CA 1
ATOM 1827 C C . PHE A 1 230 ? -13.372 31.691 30.056 1.00 74.56 230 PHE A C 1
ATOM 1829 O O . PHE A 1 230 ? -12.904 30.739 29.435 1.00 74.56 230 PHE A O 1
ATOM 1836 N N . SER A 1 231 ? -14.489 31.607 30.775 1.00 77.56 231 SER A N 1
ATOM 1837 C CA . SER A 1 231 ? -15.350 30.429 30.798 1.00 77.56 231 SER A CA 1
ATOM 1838 C C . SER A 1 231 ? -16.611 30.719 29.987 1.00 77.56 231 SER A C 1
ATOM 1840 O O . SER A 1 231 ? -17.297 31.716 30.230 1.00 77.56 231 SER A O 1
ATOM 1842 N N . LYS A 1 232 ? -16.915 29.865 29.009 1.00 86.12 232 LYS A N 1
ATOM 1843 C CA . LYS A 1 232 ? -18.152 29.908 28.222 1.00 86.12 232 LYS A CA 1
ATOM 1844 C C . LYS A 1 232 ? -18.993 28.683 28.544 1.00 86.12 232 LYS A C 1
ATOM 1846 O O . LYS A 1 232 ? -18.509 27.560 28.417 1.00 86.12 232 LYS A O 1
ATOM 1851 N N . GLN A 1 233 ? -20.249 28.896 28.923 1.00 78.38 233 GLN A N 1
ATOM 1852 C CA . GLN A 1 233 ? -21.231 27.816 28.993 1.00 78.38 233 GLN A CA 1
ATOM 1853 C C . GLN A 1 233 ? -21.930 27.682 27.646 1.00 78.38 233 GLN A C 1
ATOM 1855 O O . GLN A 1 233 ? -22.499 28.648 27.128 1.00 78.38 233 GLN A O 1
ATOM 1860 N N . VAL A 1 234 ? -21.874 26.479 27.089 1.00 81.06 234 VAL A N 1
ATOM 1861 C CA . VAL A 1 234 ? -22.394 26.152 25.767 1.00 81.06 234 VAL A CA 1
ATOM 1862 C C . VAL A 1 234 ? -23.384 25.008 25.900 1.00 81.06 234 VAL A C 1
ATOM 1864 O O . VAL A 1 234 ? -23.084 24.001 26.534 1.00 81.06 234 VAL A O 1
ATOM 1867 N N . VAL A 1 235 ? -24.557 25.161 25.298 1.00 77.62 235 VAL A N 1
ATOM 1868 C CA . VAL A 1 235 ? -25.564 24.105 25.218 1.00 77.62 235 VAL A CA 1
ATOM 1869 C C . VAL A 1 235 ? -25.611 23.567 23.806 1.00 77.62 235 VAL A C 1
ATOM 1871 O O . VAL A 1 235 ? -25.845 24.312 22.851 1.00 77.62 235 VAL A O 1
ATOM 1874 N N . ASP A 1 236 ? -25.383 22.265 23.689 1.00 71.75 236 ASP A N 1
ATOM 1875 C CA . ASP A 1 236 ? -25.623 21.537 22.453 1.00 71.75 236 ASP A CA 1
ATOM 1876 C C . ASP A 1 236 ? -27.127 21.288 22.311 1.00 71.75 236 ASP A C 1
ATOM 1878 O O . ASP A 1 236 ? -27.760 20.693 23.186 1.00 71.75 236 ASP A O 1
ATOM 1882 N N . ARG A 1 237 ? -27.710 21.751 21.203 1.00 68.12 237 ARG A N 1
ATOM 1883 C CA . ARG A 1 237 ? -29.146 21.601 20.948 1.00 68.12 237 ARG A CA 1
ATOM 1884 C C . ARG A 1 237 ? -29.557 20.160 20.670 1.00 68.12 237 ARG A C 1
ATOM 1886 O O . ARG A 1 237 ? -30.715 19.829 20.902 1.00 68.12 237 ARG A O 1
ATOM 1893 N N . ILE A 1 238 ? -28.650 19.322 20.168 1.00 71.06 238 ILE A N 1
ATOM 1894 C CA . ILE A 1 238 ? -28.982 17.951 19.763 1.00 71.06 238 ILE A CA 1
ATOM 1895 C C . ILE A 1 238 ? -29.052 17.045 20.993 1.00 71.06 238 ILE A C 1
ATOM 1897 O O . ILE A 1 238 ? -29.999 16.275 21.145 1.00 71.06 238 ILE A O 1
ATOM 1901 N N . SER A 1 239 ? -28.074 17.158 21.892 1.00 78.00 239 SER A N 1
ATOM 1902 C CA . SER A 1 239 ? -28.011 16.346 23.112 1.00 78.00 239 SER A CA 1
ATOM 1903 C C . SER A 1 239 ? -28.654 16.999 24.339 1.00 78.00 239 SER A C 1
ATOM 1905 O O . SER A 1 239 ? -28.776 16.346 25.375 1.00 78.00 239 SER A O 1
ATOM 1907 N N . ASN A 1 240 ? -29.033 18.281 24.254 1.00 75.69 240 ASN A N 1
ATOM 1908 C CA . ASN A 1 240 ? -29.491 19.106 25.378 1.00 75.69 240 ASN A CA 1
ATOM 1909 C C . ASN A 1 240 ? -28.503 19.121 26.568 1.00 75.69 240 ASN A C 1
ATOM 1911 O O . ASN A 1 240 ? -28.895 19.312 27.720 1.00 75.69 240 ASN A O 1
ATOM 1915 N N . SER A 1 241 ? -27.219 18.880 26.287 1.00 68.56 241 SER A N 1
ATOM 1916 C CA . SER A 1 241 ? -26.143 18.820 27.277 1.00 68.56 241 SER A CA 1
ATOM 1917 C C . SER A 1 241 ? -25.455 20.178 27.417 1.00 68.56 241 SER A C 1
ATOM 1919 O O . SER A 1 241 ? -25.269 20.899 26.434 1.00 68.56 241 SER A O 1
ATOM 1921 N N . VAL A 1 242 ? -25.071 20.524 28.650 1.00 76.81 242 VAL A N 1
ATOM 1922 C CA . VAL A 1 242 ? -24.380 21.778 28.985 1.00 76.81 242 VAL A CA 1
ATOM 1923 C C . VAL A 1 242 ? -22.889 21.499 29.165 1.00 76.81 242 VAL A C 1
ATOM 1925 O O . VAL A 1 242 ? -22.502 20.706 30.021 1.00 76.81 242 VAL A O 1
ATOM 1928 N N . PHE A 1 243 ? -22.048 22.183 28.395 1.00 75.25 243 PHE A N 1
ATOM 1929 C CA . PHE A 1 243 ? -20.592 22.105 28.473 1.00 75.25 243 PHE A CA 1
ATOM 1930 C C . PHE A 1 243 ? -20.010 23.430 28.960 1.00 75.25 243 PHE A C 1
ATOM 1932 O O . PHE A 1 243 ? -20.519 24.505 28.640 1.00 75.25 243 PHE A O 1
ATOM 1939 N N . THR A 1 244 ? -18.910 23.358 29.708 1.00 80.50 244 THR A N 1
ATOM 1940 C CA . THR A 1 244 ? -18.109 24.533 30.067 1.00 80.50 244 THR A CA 1
ATOM 1941 C C . THR A 1 244 ? -16.798 24.476 29.299 1.00 80.50 244 THR A C 1
ATOM 1943 O O . THR A 1 244 ? -16.037 23.527 29.456 1.00 80.50 244 THR A O 1
ATOM 1946 N N . ILE A 1 245 ? -16.544 25.480 28.464 1.00 81.19 245 ILE A N 1
ATOM 1947 C CA . ILE A 1 245 ? -15.292 25.623 27.722 1.00 81.19 245 ILE A CA 1
ATOM 1948 C C . ILE A 1 245 ? -14.476 26.717 28.400 1.00 81.19 245 ILE A C 1
ATOM 1950 O O . ILE A 1 245 ? -14.941 27.852 28.524 1.00 81.19 245 ILE A O 1
ATOM 1954 N N . GLU A 1 246 ? -13.267 26.379 28.834 1.00 80.25 246 GLU A N 1
ATOM 1955 C CA . GLU A 1 246 ? -12.304 27.344 29.355 1.00 80.25 246 GLU A CA 1
ATOM 1956 C C . GLU A 1 246 ? -11.272 27.651 28.274 1.00 80.25 246 GLU A C 1
ATOM 1958 O O . GLU A 1 246 ? -10.647 26.753 27.713 1.00 80.25 246 GLU A O 1
ATOM 1963 N N . THR A 1 247 ? -11.125 28.930 27.947 1.00 80.31 247 THR A N 1
ATOM 1964 C CA . THR A 1 247 ? -10.135 29.403 26.978 1.00 80.31 247 THR A CA 1
ATOM 1965 C C . THR A 1 247 ? -9.190 30.378 27.655 1.00 80.31 247 THR A C 1
ATOM 1967 O O . THR A 1 247 ? -9.643 31.363 28.248 1.00 80.31 247 THR A O 1
ATOM 1970 N N . MET A 1 248 ? -7.892 30.106 27.533 1.00 73.06 248 MET A N 1
ATOM 1971 C CA . MET A 1 248 ? -6.828 31.036 27.896 1.00 73.06 248 MET A CA 1
ATOM 1972 C C . MET A 1 248 ? -6.552 31.982 26.728 1.00 73.06 248 MET A C 1
ATOM 1974 O O . MET A 1 248 ? -6.491 31.558 25.573 1.00 73.06 248 MET A O 1
ATOM 1978 N N . ASP A 1 249 ? -6.424 33.269 27.028 1.00 67.50 249 ASP A N 1
ATOM 1979 C CA . ASP A 1 249 ? -6.180 34.300 26.024 1.00 67.50 249 ASP A CA 1
ATOM 1980 C C . ASP A 1 249 ? -4.732 34.200 25.509 1.00 67.50 249 ASP A C 1
ATOM 1982 O O . ASP A 1 249 ? -3.780 34.567 26.196 1.00 67.50 249 ASP A O 1
ATOM 1986 N N . ALA A 1 250 ? -4.550 33.685 24.290 1.00 53.41 250 ALA A N 1
ATOM 1987 C CA . ALA A 1 250 ? -3.233 33.456 23.680 1.00 53.41 250 ALA A CA 1
ATOM 1988 C C . ALA A 1 250 ? -2.483 34.752 23.295 1.00 53.41 250 ALA A C 1
ATOM 1990 O O . ALA A 1 250 ? -1.383 34.695 22.752 1.00 53.41 250 ALA A O 1
ATOM 1991 N N . ASN A 1 251 ? -3.071 35.925 23.554 1.00 53.09 251 ASN A N 1
ATOM 1992 C CA . ASN A 1 251 ? -2.504 37.228 23.205 1.00 53.09 251 ASN A CA 1
ATOM 1993 C C . ASN A 1 251 ? -1.767 37.930 24.356 1.00 53.09 251 ASN A C 1
ATOM 1995 O O . ASN A 1 251 ? -1.361 39.082 24.188 1.00 53.09 251 ASN A O 1
ATOM 1999 N N . ASN A 1 252 ? -1.557 37.271 25.499 1.00 48.47 252 ASN A N 1
ATOM 2000 C CA . ASN A 1 252 ? -0.715 37.832 26.552 1.00 48.47 252 ASN A CA 1
ATOM 2001 C C . ASN A 1 252 ? 0.765 37.646 26.170 1.00 48.47 252 ASN A C 1
ATOM 2003 O O . ASN A 1 252 ? 1.331 36.567 26.308 1.00 48.47 252 ASN A O 1
ATOM 2007 N N . LYS A 1 253 ? 1.373 38.701 25.620 1.00 44.75 253 LYS A N 1
ATOM 2008 C CA . LYS A 1 253 ? 2.739 38.719 25.063 1.00 44.75 253 LYS A CA 1
ATOM 2009 C C . LYS A 1 253 ? 3.871 38.732 26.105 1.00 44.75 253 LYS A C 1
ATOM 2011 O O . LYS A 1 253 ? 5.012 38.958 25.720 1.00 44.75 253 LYS A O 1
ATOM 2016 N N . ASP A 1 254 ? 3.585 38.469 27.378 1.00 47.28 254 ASP A N 1
ATOM 2017 C CA . ASP A 1 254 ? 4.525 38.762 28.470 1.00 47.28 254 ASP A CA 1
ATOM 2018 C C . ASP A 1 254 ? 5.150 37.541 29.169 1.00 47.28 254 ASP A C 1
ATOM 2020 O O . ASP A 1 254 ? 5.818 37.720 30.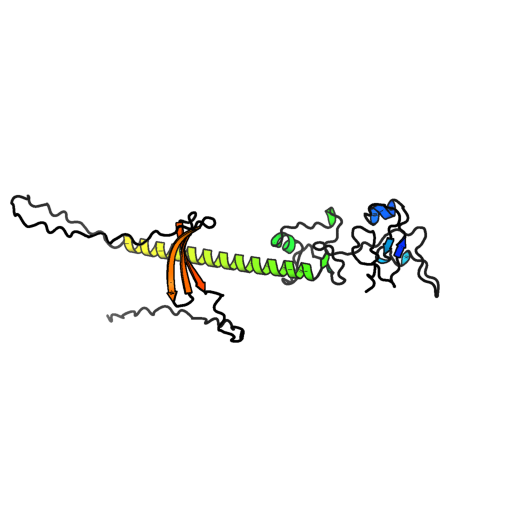180 1.00 47.28 254 ASP A O 1
ATOM 2024 N N . ASP A 1 255 ? 5.040 36.320 28.633 1.00 42.31 255 ASP A N 1
ATOM 2025 C CA . ASP A 1 255 ? 5.756 35.164 29.202 1.00 42.31 255 ASP A CA 1
ATOM 2026 C C . ASP A 1 255 ? 6.611 34.424 28.160 1.00 42.31 255 ASP A C 1
ATOM 2028 O O . ASP A 1 255 ? 6.249 33.380 27.617 1.00 42.31 255 ASP A O 1
ATOM 2032 N N . GLU A 1 256 ? 7.814 34.953 27.918 1.00 46.44 256 GLU A N 1
ATOM 2033 C CA . GLU A 1 256 ? 8.956 34.152 27.467 1.00 46.44 256 GLU A CA 1
ATOM 2034 C C . GLU A 1 256 ? 9.486 33.326 28.653 1.00 46.44 256 GLU A C 1
ATOM 2036 O O . GLU A 1 256 ? 10.428 33.717 29.345 1.00 46.44 256 GLU A O 1
ATOM 2041 N N . ARG A 1 257 ? 8.898 32.153 28.904 1.00 42.44 257 ARG A N 1
ATOM 2042 C CA . ARG A 1 257 ? 9.578 31.080 29.647 1.00 42.44 257 ARG A CA 1
ATOM 2043 C C . ARG A 1 257 ? 9.527 29.794 28.848 1.00 42.44 257 ARG A C 1
ATOM 2045 O O . ARG A 1 257 ? 8.484 29.403 28.333 1.00 42.44 257 ARG A O 1
ATOM 2052 N N . GLY A 1 258 ? 10.708 29.197 28.715 1.00 35.69 258 GLY A N 1
ATOM 2053 C CA . GLY A 1 258 ? 10.980 28.038 27.885 1.00 35.69 258 GLY A CA 1
ATOM 2054 C C . GLY A 1 258 ? 10.009 26.891 28.128 1.00 35.69 258 GLY A C 1
ATOM 2055 O O . GLY A 1 258 ? 9.635 26.580 29.255 1.00 35.69 258 GLY A O 1
ATOM 2056 N N . THR A 1 259 ? 9.616 26.257 27.031 1.00 38.22 259 THR A N 1
ATOM 2057 C CA . THR A 1 259 ? 8.954 24.960 27.030 1.00 38.22 259 THR A CA 1
ATOM 2058 C C . THR A 1 259 ? 9.920 23.901 27.549 1.00 38.22 259 THR A C 1
ATOM 2060 O O . THR A 1 259 ? 10.686 23.333 26.767 1.00 38.22 259 THR A O 1
ATOM 2063 N N . ASP A 1 260 ? 9.867 23.625 28.848 1.00 36.00 260 ASP A N 1
ATOM 2064 C CA . ASP A 1 260 ? 10.316 22.340 29.370 1.00 36.00 260 ASP A CA 1
ATOM 2065 C C . ASP A 1 260 ? 9.251 21.277 29.044 1.00 36.00 260 ASP A C 1
ATOM 2067 O O . ASP A 1 260 ? 8.046 21.544 29.147 1.00 36.00 260 ASP A O 1
ATOM 2071 N N . PRO A 1 261 ? 9.649 20.075 28.597 1.00 33.03 261 PRO A N 1
ATOM 2072 C CA . PRO A 1 261 ? 8.709 19.006 28.304 1.00 33.03 261 PRO A CA 1
ATOM 2073 C C . PRO A 1 261 ? 8.040 18.533 29.601 1.00 33.03 261 PRO A C 1
ATOM 2075 O O . PRO A 1 261 ? 8.701 18.049 30.515 1.00 33.03 261 PRO A O 1
ATOM 2078 N N . LEU A 1 262 ? 6.713 18.653 29.663 1.00 30.00 262 LEU A N 1
ATOM 2079 C CA . LEU A 1 262 ? 5.893 18.042 30.707 1.00 30.00 262 LEU A CA 1
ATOM 2080 C C . LEU A 1 262 ? 5.971 16.513 30.582 1.00 30.00 262 LEU A C 1
ATOM 2082 O O . LEU A 1 262 ? 5.349 15.913 29.703 1.00 30.00 262 LEU A O 1
ATOM 2086 N N . GLU A 1 263 ? 6.741 15.886 31.472 1.00 30.16 263 GLU A N 1
ATOM 2087 C CA . GLU A 1 263 ? 6.616 14.463 31.773 1.00 30.16 263 GLU A CA 1
ATOM 2088 C C . GLU A 1 263 ? 5.236 14.205 32.384 1.00 30.16 263 GLU A C 1
ATOM 2090 O O . GLU A 1 263 ? 4.852 14.788 33.400 1.00 30.16 263 GLU A O 1
ATOM 2095 N N . LEU A 1 264 ? 4.476 13.318 31.746 1.00 28.52 264 LEU A N 1
ATOM 2096 C CA . LEU A 1 264 ? 3.195 12.851 32.251 1.00 28.52 264 LEU A CA 1
ATOM 2097 C C . LEU A 1 264 ? 3.468 11.883 33.415 1.00 28.52 264 LEU A C 1
ATOM 2099 O O . LEU A 1 264 ? 3.698 10.695 33.197 1.00 28.52 264 LEU A O 1
ATOM 2103 N N . GLN A 1 265 ? 3.476 12.383 34.651 1.00 27.16 265 GLN A N 1
ATOM 2104 C CA . GLN A 1 265 ? 3.434 11.517 35.827 1.00 27.16 265 GLN A CA 1
ATOM 2105 C C . GLN A 1 265 ? 2.006 10.986 35.982 1.00 27.16 265 GLN A C 1
ATOM 2107 O O . GLN A 1 265 ? 1.098 11.699 36.403 1.00 27.16 265 GLN A O 1
ATOM 2112 N N . THR A 1 266 ? 1.787 9.731 35.596 1.00 31.72 266 THR A N 1
ATOM 2113 C CA . THR A 1 266 ? 0.596 8.980 35.997 1.00 31.72 266 THR A CA 1
ATOM 2114 C C . THR A 1 266 ? 0.770 8.559 37.450 1.00 31.72 266 THR A C 1
ATOM 2116 O O . THR A 1 266 ? 1.508 7.619 37.742 1.00 31.72 266 THR A O 1
ATOM 2119 N N . GLU A 1 267 ? 0.111 9.260 38.369 1.00 29.36 267 GLU A N 1
ATOM 2120 C CA . GLU A 1 267 ? -0.084 8.756 39.725 1.00 29.36 267 GLU A CA 1
ATOM 2121 C C . GLU A 1 267 ? -1.103 7.609 39.676 1.00 29.36 267 GLU A C 1
ATOM 2123 O O . GLU A 1 267 ? -2.309 7.827 39.555 1.00 29.36 267 GLU A O 1
ATOM 2128 N N . ASP A 1 268 ? -0.616 6.371 39.772 1.00 35.28 268 ASP A N 1
ATOM 2129 C CA . ASP A 1 268 ? -1.441 5.201 40.068 1.00 35.28 268 ASP A CA 1
ATOM 2130 C C . ASP A 1 268 ? -1.969 5.322 41.504 1.00 35.28 268 ASP A C 1
ATOM 2132 O O . ASP A 1 268 ? -1.392 4.803 42.464 1.00 35.28 268 ASP A O 1
ATOM 2136 N N . THR A 1 269 ? -3.083 6.031 41.684 1.00 31.75 269 THR A N 1
ATOM 2137 C CA . THR A 1 269 ? -3.794 6.021 42.961 1.00 31.75 269 THR A CA 1
ATOM 2138 C C . THR A 1 269 ? -4.529 4.688 43.085 1.00 31.75 269 THR A C 1
ATOM 2140 O O . THR A 1 269 ? -5.634 4.502 42.576 1.00 31.75 269 THR A O 1
ATOM 2143 N N . ILE A 1 270 ? -3.899 3.726 43.763 1.00 37.94 270 ILE A N 1
ATOM 2144 C CA . ILE A 1 270 ? -4.551 2.489 44.202 1.00 37.94 270 ILE A CA 1
ATOM 2145 C C . ILE A 1 270 ? -5.701 2.884 45.132 1.00 37.94 270 ILE A C 1
ATOM 2147 O O . ILE A 1 270 ? -5.498 3.267 46.285 1.00 37.94 270 ILE A O 1
ATOM 2151 N N . TRP A 1 271 ? -6.925 2.807 44.619 1.00 35.56 271 TRP A N 1
ATOM 2152 C CA . TRP A 1 271 ? -8.132 3.017 45.404 1.00 35.56 271 TRP A CA 1
ATOM 2153 C C . TRP A 1 271 ? -8.332 1.827 46.349 1.00 35.56 271 TRP A C 1
ATOM 2155 O O . TRP A 1 271 ? -8.700 0.730 45.929 1.00 35.56 271 TRP A O 1
ATOM 2165 N N . ILE A 1 272 ? -8.054 2.038 47.637 1.00 38.81 272 ILE A N 1
ATOM 2166 C CA . ILE A 1 272 ? -8.368 1.082 48.702 1.00 38.81 272 ILE A CA 1
ATOM 2167 C C . ILE A 1 272 ? -9.788 1.398 49.197 1.00 38.81 272 ILE A C 1
ATOM 2169 O O . ILE A 1 272 ? -10.018 2.505 49.693 1.00 38.81 272 ILE A O 1
ATOM 2173 N N . PRO A 1 273 ? -10.753 0.466 49.097 1.00 36.38 273 PRO A N 1
ATOM 2174 C CA . PRO A 1 273 ? -12.106 0.705 49.582 1.00 36.38 273 PRO A CA 1
ATOM 2175 C C . PRO A 1 273 ? -12.130 0.835 51.118 1.00 36.38 273 PRO A C 1
ATOM 2177 O O . PRO A 1 273 ? -11.346 0.178 51.813 1.00 36.38 273 PRO A O 1
ATOM 2180 N N . PRO A 1 274 ? -13.037 1.652 51.687 1.00 38.53 274 PRO A N 1
ATOM 2181 C CA . PRO A 1 274 ? -13.107 1.862 53.128 1.00 38.53 274 PRO A CA 1
ATOM 2182 C C . PRO A 1 274 ? -13.484 0.570 53.866 1.00 38.53 274 PRO A C 1
ATOM 2184 O O . PRO A 1 274 ? -14.480 -0.089 53.563 1.00 38.53 274 PRO A O 1
ATOM 2187 N N . ALA A 1 275 ? -12.684 0.220 54.876 1.00 35.66 275 ALA A N 1
ATOM 2188 C CA . ALA A 1 275 ? -12.894 -0.952 55.715 1.00 35.66 275 ALA A CA 1
ATOM 2189 C C . ALA A 1 275 ? -14.227 -0.863 56.485 1.00 35.66 275 ALA A C 1
ATOM 2191 O O . ALA A 1 275 ? -14.425 0.019 57.327 1.00 35.66 275 ALA A O 1
ATOM 2192 N N . LYS A 1 276 ? -15.130 -1.823 56.245 1.00 41.28 276 LYS A N 1
ATOM 2193 C CA . LYS A 1 276 ? -16.316 -2.049 57.084 1.00 41.28 276 LYS A CA 1
ATOM 2194 C C . LYS A 1 276 ? -15.859 -2.476 58.484 1.00 41.28 276 LYS A C 1
ATOM 2196 O O . LYS A 1 276 ? -15.353 -3.580 58.672 1.00 41.28 276 LYS A O 1
ATOM 2201 N N . LYS A 1 277 ? -16.065 -1.615 59.485 1.00 36.88 277 LYS A N 1
ATOM 2202 C CA . LYS A 1 277 ? -15.943 -1.988 60.902 1.00 36.88 277 LYS A CA 1
ATOM 2203 C C . LYS A 1 277 ? -17.095 -2.929 61.263 1.00 36.88 277 LYS A C 1
ATOM 2205 O O . LYS A 1 277 ? -18.201 -2.479 61.543 1.00 36.88 277 LYS A O 1
ATOM 2210 N N . ILE A 1 278 ? -16.830 -4.231 61.258 1.00 38.59 278 ILE A N 1
ATOM 2211 C CA . ILE A 1 278 ? -17.722 -5.231 61.847 1.00 38.59 278 ILE A CA 1
ATOM 2212 C C . ILE A 1 278 ? -17.569 -5.120 63.369 1.00 38.59 278 ILE A C 1
ATOM 2214 O O . ILE A 1 278 ? -16.517 -5.448 63.918 1.00 38.59 278 ILE A O 1
ATOM 2218 N N . LYS A 1 279 ? -18.603 -4.628 64.059 1.00 39.97 279 LYS A N 1
ATOM 2219 C CA . LYS A 1 279 ? -18.719 -4.792 65.512 1.00 39.97 279 LYS A CA 1
ATOM 2220 C C . LYS A 1 279 ? -19.004 -6.271 65.781 1.00 39.97 279 LYS A C 1
ATOM 2222 O O . LYS A 1 279 ? -20.049 -6.770 65.382 1.00 39.97 279 LYS A O 1
ATOM 2227 N N . LYS A 1 280 ? -18.070 -6.966 66.434 1.00 42.59 280 LYS A N 1
ATOM 2228 C CA . LYS A 1 280 ? -18.360 -8.242 67.094 1.00 42.59 280 LYS A CA 1
ATOM 2229 C C . LYS A 1 280 ? -19.226 -7.942 68.316 1.00 42.59 280 LYS A C 1
ATOM 2231 O O . LYS A 1 280 ? -18.741 -7.315 69.255 1.00 42.59 280 LYS A O 1
ATOM 2236 N N . GLU A 1 281 ? -20.478 -8.377 68.293 1.00 39.53 281 GLU A N 1
ATOM 2237 C CA . GLU A 1 281 ? -21.201 -8.669 69.528 1.00 39.53 281 GLU A CA 1
ATOM 2238 C C . GLU A 1 281 ? -20.644 -9.977 70.091 1.00 39.53 281 GLU A C 1
ATOM 2240 O O . GLU A 1 281 ? -20.497 -10.970 69.377 1.00 39.53 281 GLU A O 1
ATOM 2245 N N . ILE A 1 282 ? -20.243 -9.927 71.357 1.00 42.69 282 ILE A N 1
ATOM 2246 C CA . ILE A 1 282 ? -19.884 -11.097 72.149 1.00 42.69 282 ILE A CA 1
ATOM 2247 C C . ILE A 1 282 ? -21.206 -11.643 72.690 1.00 42.69 282 ILE A C 1
ATOM 2249 O O . ILE A 1 282 ? -21.912 -10.916 73.390 1.00 42.69 282 ILE A O 1
ATOM 2253 N N . ILE A 1 283 ? -21.523 -12.892 72.350 1.00 46.19 283 ILE A N 1
ATOM 2254 C CA . ILE A 1 283 ? -22.466 -13.740 73.088 1.00 46.19 283 ILE A CA 1
ATOM 2255 C C . ILE A 1 283 ? -21.633 -14.832 73.745 1.00 46.19 283 ILE A C 1
ATOM 2257 O O . ILE A 1 283 ? -20.786 -15.411 73.024 1.00 46.19 283 ILE A O 1
#

pLDDT: mean 73.27, std 20.65, range [27.16, 98.38]

Secondary structure (DSSP, 8-state):
------EE--STT---EE-TTS-EEE----HHHHHHHT----TT-EEEGGGS-GGGEE--TTS--EE-TT----PPPP--TTT----S-EEEPPSSPPSSTTS--HHHHHHHH-----HHHH----EEEHHHHHHHHHHHHHHHHHHHHHHHHHHHHHHHHHHHHHHHHHHHTS--------PPPP--------------PPPPPPS-----EETTEEEEEEEEEETTEEEEEEEETTT--EEEEEEE-TT-TT-----------------PPPP--------

InterPro domains:
  IPR006612 THAP-type zinc finger [PF05485] (9-73)
  IPR012934 Zinc finger, AD-type [PF07776] (79-155)
  IPR012934 Zinc finger, AD-type [PS51915] (78-156)
  IPR012934 Zinc finger, AD-type [SM00868] (79-156)

Sequence (283 aa):
MESKKWLYCSASMCKLPIRKDEQYHRFCNKTTWIDRLRADGSAGHVVCHRHFSPSQYIIKRNENPKLKNNAVPDQRILCCRFCMDQSVEMERLPVVPSSDPSRLTLQDVVETIGIQVNPAEDGIPALICLTCSSKVRYIKRVQRQFQESDLKMRQLQAAWTEENRKLLAETDEGRFVKFVATEKPPFNALRVGKVVQSAVTPGPPDKPVKIEMVNDAMVIGTVKKEPGIFSKQVVDRISNSVFTIETMDANNKDDERGTDPLELQTEDTIWIPPAKKIKKEII